Protein AF-A0AA41Y840-F1 (afdb_monomer)

Organism: NCBI:txid2986998

pLDDT: mean 76.78, std 20.35, range [25.02, 96.31]

Structure (mmCIF, N/CA/C/O backbone):
data_AF-A0AA41Y840-F1
#
_entry.id   AF-A0AA41Y840-F1
#
loop_
_atom_site.group_PDB
_atom_site.id
_atom_site.type_symbol
_atom_site.label_atom_id
_atom_site.label_alt_id
_atom_site.label_comp_id
_atom_site.label_asym_id
_atom_site.label_entity_id
_atom_site.label_seq_id
_atom_site.pdbx_PDB_ins_code
_atom_site.Cartn_x
_atom_site.Cartn_y
_atom_site.Cartn_z
_atom_site.occupancy
_atom_site.B_iso_or_equiv
_atom_site.auth_seq_id
_atom_site.auth_comp_id
_atom_site.auth_asym_id
_atom_site.auth_atom_id
_atom_site.pdbx_PDB_model_num
ATOM 1 N N . MET A 1 1 ? -31.966 10.474 21.844 1.00 49.69 1 MET A N 1
ATOM 2 C CA . MET A 1 1 ? -30.758 10.679 21.013 1.00 49.69 1 MET A CA 1
ATOM 3 C C . MET A 1 1 ? -30.908 9.813 19.760 1.00 49.69 1 MET A C 1
ATOM 5 O O . MET A 1 1 ? -30.969 8.598 19.905 1.00 49.69 1 MET A O 1
ATOM 9 N N . LYS A 1 2 ? -31.109 10.389 18.563 1.00 48.84 2 LYS A N 1
ATOM 10 C CA . LYS A 1 2 ? -31.245 9.595 17.323 1.00 48.84 2 LYS A CA 1
ATOM 11 C C . LYS A 1 2 ? -29.874 9.002 16.976 1.00 48.84 2 LYS A C 1
ATOM 13 O O . LYS A 1 2 ? -28.917 9.747 16.809 1.00 48.84 2 LYS A O 1
ATOM 18 N N . ARG A 1 3 ? -29.772 7.672 16.922 1.00 57.16 3 ARG A N 1
ATOM 19 C CA . ARG A 1 3 ? -28.564 6.966 16.475 1.00 57.16 3 ARG A CA 1
ATOM 20 C C . ARG A 1 3 ? -28.467 7.077 14.952 1.00 57.16 3 ARG A C 1
ATOM 22 O O . ARG A 1 3 ? -29.355 6.605 14.245 1.00 57.16 3 ARG A O 1
ATOM 29 N N . PHE A 1 4 ? -27.406 7.700 14.450 1.00 63.91 4 PHE A N 1
ATOM 30 C CA . PHE A 1 4 ? -27.113 7.744 13.021 1.00 63.91 4 PHE A CA 1
ATOM 31 C C . PHE A 1 4 ? -26.467 6.422 12.583 1.00 63.91 4 PHE A C 1
ATOM 33 O O . PHE A 1 4 ? -25.251 6.297 12.540 1.00 63.91 4 PHE A O 1
ATOM 40 N N . ASN A 1 5 ? -27.286 5.415 12.276 1.00 70.00 5 ASN A N 1
ATOM 41 C CA . ASN A 1 5 ? -26.805 4.064 11.943 1.00 70.00 5 ASN A CA 1
ATOM 42 C C . ASN A 1 5 ? -26.358 3.884 10.478 1.00 70.00 5 ASN A C 1
ATOM 44 O O . ASN A 1 5 ? -25.995 2.775 10.095 1.00 70.00 5 ASN A O 1
ATOM 48 N N . ASN A 1 6 ? -26.418 4.939 9.659 1.00 83.94 6 ASN A N 1
ATOM 49 C CA . ASN A 1 6 ? -26.066 4.920 8.231 1.00 83.94 6 ASN A CA 1
ATOM 50 C C . ASN A 1 6 ? -24.938 5.914 7.895 1.00 83.94 6 ASN A C 1
ATOM 52 O O . ASN A 1 6 ? -24.841 6.369 6.761 1.00 83.94 6 ASN A O 1
ATOM 56 N N . ILE A 1 7 ? -24.127 6.293 8.887 1.00 87.69 7 ILE A N 1
ATOM 57 C CA . ILE A 1 7 ? -22.986 7.195 8.707 1.00 87.69 7 ILE A CA 1
ATOM 58 C C . ILE A 1 7 ? -21.699 6.404 8.929 1.00 87.69 7 ILE A C 1
ATOM 60 O O . ILE A 1 7 ? -21.589 5.655 9.900 1.00 87.69 7 ILE A O 1
ATOM 64 N N . VAL A 1 8 ? -20.732 6.610 8.037 1.00 89.75 8 VAL A N 1
ATOM 65 C CA . VAL A 1 8 ? -19.355 6.132 8.169 1.00 89.75 8 VAL A CA 1
ATOM 66 C C . VAL A 1 8 ? -18.452 7.360 8.197 1.00 89.75 8 VAL A C 1
ATOM 68 O O . VAL A 1 8 ? -18.552 8.223 7.326 1.00 89.75 8 VAL A O 1
ATOM 71 N N . LEU A 1 9 ? -17.607 7.471 9.219 1.00 90.56 9 LEU A N 1
ATOM 72 C CA . LEU A 1 9 ? -16.633 8.550 9.328 1.00 90.56 9 LEU A CA 1
ATOM 73 C C . LEU A 1 9 ? -15.411 8.227 8.477 1.00 90.56 9 LEU A C 1
ATOM 75 O O . LEU A 1 9 ? -14.774 7.196 8.675 1.00 90.56 9 LEU A O 1
ATOM 79 N N . CYS A 1 10 ? -15.074 9.127 7.558 1.00 90.69 10 CYS A N 1
ATOM 80 C CA . CYS A 1 10 ? -13.840 9.042 6.795 1.00 90.69 10 CYS A CA 1
ATOM 81 C C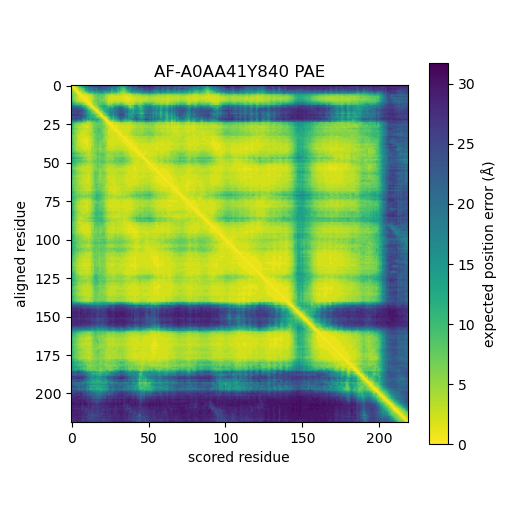 . CYS A 1 10 ? -12.677 9.571 7.634 1.00 90.69 10 CYS A C 1
ATOM 83 O O . CYS A 1 10 ? -12.640 10.757 7.966 1.00 90.69 10 CYS A O 1
ATOM 85 N N . ALA A 1 11 ? -11.747 8.697 8.001 1.00 87.50 11 ALA A N 1
ATOM 86 C CA . ALA A 1 11 ? -10.532 9.069 8.700 1.00 87.50 11 ALA A CA 1
ATOM 87 C C . ALA A 1 11 ? -9.394 9.123 7.686 1.00 87.50 11 ALA A C 1
ATOM 89 O O . ALA A 1 11 ? -8.833 8.093 7.301 1.00 87.50 11 ALA A O 1
ATOM 90 N N . SER A 1 12 ? -9.066 10.340 7.255 1.00 80.88 12 SER A N 1
ATOM 91 C CA . SER A 1 12 ? -7.979 10.525 6.307 1.00 80.88 12 SER A CA 1
ATOM 92 C C . SER A 1 12 ? -6.651 10.134 6.927 1.00 80.88 12 SER A C 1
ATOM 94 O O . SER A 1 12 ? -6.265 10.615 7.996 1.00 80.88 12 SER A O 1
ATOM 96 N N . MET A 1 13 ? -5.951 9.260 6.217 1.00 72.31 13 MET A N 1
ATOM 97 C CA . MET A 1 13 ? -4.559 8.961 6.469 1.00 72.31 13 MET A CA 1
ATOM 98 C C . MET A 1 13 ? -3.638 10.028 5.861 1.00 72.31 13 MET A C 1
ATOM 100 O O . MET A 1 13 ? -2.435 9.928 6.051 1.00 72.31 13 MET A O 1
ATOM 104 N N . LEU A 1 14 ? -4.160 11.079 5.198 1.00 58.81 14 LEU A N 1
ATOM 105 C CA . LEU A 1 14 ? -3.341 12.176 4.650 1.00 58.81 14 LEU A CA 1
ATOM 106 C C . LEU A 1 14 ? -2.542 12.940 5.712 1.00 58.81 14 LEU A C 1
ATOM 108 O O . LEU A 1 14 ? -1.463 13.438 5.410 1.00 58.81 14 LEU A O 1
ATOM 112 N N . PHE A 1 15 ? -3.053 13.062 6.946 1.00 49.66 15 PHE A N 1
ATOM 113 C CA . PHE A 1 15 ? -2.294 13.712 8.026 1.00 49.66 15 PHE A CA 1
ATOM 114 C C . PHE A 1 15 ? -1.066 12.896 8.452 1.00 49.66 15 PHE A C 1
ATOM 116 O O . PHE A 1 15 ? -0.171 13.429 9.108 1.00 49.66 15 PHE A O 1
ATOM 123 N N . MET A 1 16 ? -0.976 11.639 8.008 1.00 50.09 16 MET A N 1
ATOM 124 C CA . MET A 1 16 ? 0.284 10.918 7.903 1.00 50.09 16 MET A CA 1
ATOM 125 C C . MET A 1 16 ? 0.943 11.349 6.599 1.00 50.09 16 MET A C 1
ATOM 127 O O . MET A 1 16 ? 0.872 10.665 5.579 1.00 50.09 16 MET A O 1
ATOM 131 N N . LEU A 1 17 ? 1.572 12.527 6.639 1.00 51.91 17 LEU A N 1
ATOM 132 C CA . LEU A 1 17 ? 2.509 12.944 5.603 1.00 51.91 17 LEU A CA 1
ATOM 133 C C . LEU A 1 17 ? 3.403 11.750 5.299 1.00 51.91 17 LEU A C 1
ATOM 135 O O . LEU A 1 17 ? 3.896 11.096 6.219 1.00 51.91 17 LEU A O 1
ATOM 139 N N . ALA A 1 18 ? 3.526 11.452 4.013 1.00 50.12 18 ALA A N 1
ATOM 140 C CA . ALA A 1 18 ? 3.892 10.168 3.429 1.00 50.12 18 ALA A CA 1
ATOM 141 C C . ALA A 1 18 ? 5.319 9.648 3.743 1.00 50.12 18 ALA A C 1
ATOM 143 O O . ALA A 1 18 ? 5.886 8.835 3.014 1.00 50.12 18 ALA A O 1
ATOM 144 N N . HIS A 1 19 ? 5.920 10.135 4.823 1.00 51.88 19 HIS A N 1
ATOM 145 C CA . HIS A 1 19 ? 7.334 10.091 5.144 1.00 51.88 19 HIS A CA 1
ATOM 146 C C . HIS A 1 19 ? 7.636 9.488 6.522 1.00 51.88 19 HIS A C 1
ATOM 148 O O . HIS A 1 19 ? 8.805 9.365 6.862 1.00 51.88 19 HIS A O 1
ATOM 154 N N . ILE A 1 20 ? 6.633 9.092 7.318 1.00 49.03 20 ILE A N 1
ATOM 155 C CA . ILE A 1 20 ? 6.864 8.585 8.683 1.00 49.03 20 ILE A CA 1
ATOM 156 C C . ILE A 1 20 ? 6.467 7.101 8.796 1.00 49.03 20 ILE A C 1
ATOM 158 O O . ILE A 1 20 ? 5.359 6.740 8.397 1.00 49.03 20 ILE A O 1
ATOM 162 N N . PRO A 1 21 ? 7.325 6.237 9.370 1.00 47.09 21 PRO A N 1
ATOM 163 C CA . PRO A 1 21 ? 7.040 4.816 9.595 1.00 47.09 21 PRO A CA 1
ATOM 164 C C . PRO A 1 21 ? 6.208 4.518 10.855 1.00 47.09 21 PRO A C 1
ATOM 166 O O . PRO A 1 21 ? 6.246 3.409 11.369 1.00 47.09 21 PRO A O 1
ATOM 169 N N . LEU A 1 22 ? 5.488 5.483 11.436 1.00 50.62 22 LEU A N 1
ATOM 170 C CA . LEU A 1 22 ? 4.892 5.232 12.749 1.00 50.62 22 LEU A CA 1
ATOM 171 C C . LEU A 1 22 ? 3.714 6.130 13.097 1.00 50.62 22 LEU A C 1
ATOM 173 O O . LEU A 1 22 ? 3.856 6.948 13.992 1.00 50.62 22 LEU A O 1
ATOM 177 N N . HIS A 1 23 ? 2.543 5.970 12.476 1.00 59.28 23 HIS A N 1
ATOM 178 C CA . HIS A 1 23 ? 1.340 6.589 13.042 1.00 59.28 23 HIS A CA 1
ATOM 179 C C . HIS A 1 23 ? 0.112 5.679 12.989 1.00 59.28 23 HIS A C 1
ATOM 181 O O . HIS A 1 23 ? -0.398 5.317 11.936 1.00 59.28 23 HIS A O 1
ATOM 187 N N . LEU A 1 24 ? -0.356 5.361 14.193 1.00 62.66 24 LEU A N 1
ATOM 188 C CA . LEU A 1 24 ? -1.709 4.924 14.491 1.00 62.66 24 LEU A CA 1
ATOM 189 C C . LEU A 1 24 ? -2.635 6.122 14.303 1.00 62.66 24 LEU A C 1
ATOM 191 O O . LEU A 1 24 ? -2.350 7.205 14.820 1.00 62.66 24 LEU A O 1
ATOM 195 N N . GLN A 1 25 ? -3.757 5.936 13.619 1.00 76.62 25 GLN A N 1
ATOM 196 C CA . GLN A 1 25 ? -4.818 6.935 13.613 1.00 76.62 25 GLN A CA 1
ATOM 197 C C . GLN A 1 25 ? -5.607 6.783 14.925 1.00 76.62 25 GLN A C 1
ATOM 199 O O . GLN A 1 25 ? -6.331 5.800 15.064 1.00 76.62 25 GLN A O 1
ATOM 204 N N . PRO A 1 26 ? -5.549 7.729 15.888 1.00 82.81 26 PRO A N 1
ATOM 205 C CA . PRO A 1 26 ? -6.126 7.524 17.225 1.00 82.81 26 PRO A CA 1
ATOM 206 C C . PRO A 1 26 ? -7.642 7.311 17.221 1.00 82.81 26 PRO A C 1
ATOM 208 O O . PRO A 1 26 ? -8.217 6.841 18.198 1.00 82.81 26 PRO A O 1
ATOM 211 N N . LEU A 1 27 ? -8.306 7.690 16.125 1.00 86.31 27 LEU A N 1
ATOM 212 C CA . LEU A 1 27 ? -9.729 7.452 15.932 1.00 86.31 27 LEU A CA 1
ATOM 213 C C . LEU A 1 27 ? -10.048 5.955 15.773 1.00 86.31 27 LEU A C 1
ATOM 215 O O . LEU A 1 27 ? -11.124 5.514 16.189 1.00 86.31 27 LEU A O 1
ATOM 219 N N . PHE A 1 28 ? -9.123 5.182 15.199 1.00 87.56 28 PHE A N 1
ATOM 220 C CA . PHE A 1 28 ? -9.220 3.731 15.115 1.00 87.56 28 PHE A CA 1
ATOM 221 C C . PHE A 1 28 ? -9.062 3.135 16.512 1.00 87.56 28 PHE A C 1
ATOM 223 O O . PHE A 1 28 ? -8.173 3.491 17.280 1.00 87.56 28 PHE A O 1
ATOM 230 N N . GLY A 1 29 ? -10.014 2.290 16.900 1.00 85.38 29 GLY A N 1
ATOM 231 C CA . GLY A 1 29 ? -10.078 1.744 18.255 1.00 85.38 29 GLY A CA 1
ATOM 232 C C . GLY A 1 29 ? -10.756 2.648 19.298 1.00 85.38 29 GLY A C 1
ATOM 233 O O . GLY A 1 29 ? -11.497 2.138 20.138 1.00 85.38 29 GLY A O 1
ATOM 234 N N . ALA A 1 30 ? -10.614 3.978 19.218 1.00 88.88 30 ALA A N 1
ATOM 235 C CA . ALA A 1 30 ? -11.315 4.892 20.131 1.00 88.88 30 ALA A CA 1
ATOM 236 C C . ALA A 1 30 ? -12.825 4.988 19.833 1.00 88.88 30 ALA A C 1
ATOM 238 O O . ALA A 1 30 ? -13.659 5.057 20.742 1.00 88.88 30 ALA A O 1
ATOM 239 N N . MET A 1 31 ? -13.208 4.963 18.552 1.00 88.38 31 MET A N 1
ATOM 240 C CA . MET A 1 31 ? -14.603 5.087 18.116 1.00 88.38 31 MET A CA 1
ATOM 241 C C . MET A 1 31 ? -15.325 3.735 18.068 1.00 88.38 31 MET A C 1
ATOM 243 O O . MET A 1 31 ? -15.643 3.209 17.009 1.00 88.38 31 MET A O 1
ATOM 247 N N . LYS A 1 32 ? -15.670 3.188 19.237 1.00 87.75 32 LYS A N 1
ATOM 248 C CA . LYS A 1 32 ? -16.276 1.841 19.360 1.00 87.75 32 LYS A CA 1
ATOM 249 C C . LYS A 1 32 ? -17.733 1.732 18.886 1.00 87.75 32 LYS A C 1
ATOM 251 O O . LYS A 1 32 ? -18.259 0.639 18.723 1.00 87.75 32 LYS A O 1
ATOM 256 N N . LYS A 1 33 ? -18.432 2.864 18.736 1.00 87.94 33 LYS A N 1
ATOM 257 C CA . LYS A 1 33 ? -19.880 2.926 18.427 1.00 87.94 33 LYS A CA 1
ATOM 258 C C . LYS A 1 33 ? -20.196 3.583 17.082 1.00 87.94 33 LYS A C 1
ATOM 260 O O . LYS A 1 33 ? -21.370 3.796 16.783 1.00 87.94 33 LYS A O 1
ATOM 265 N N . THR A 1 34 ? -19.173 3.923 16.305 1.00 88.38 34 THR A N 1
ATOM 266 C CA . THR A 1 34 ? -19.311 4.638 15.035 1.00 88.38 34 THR A CA 1
ATOM 267 C C . THR A 1 34 ? -18.472 3.924 13.995 1.00 88.38 34 THR A C 1
ATOM 269 O O . THR A 1 34 ? -17.319 3.616 14.276 1.00 88.38 34 THR A O 1
ATOM 272 N N . SER A 1 35 ? -19.029 3.674 12.809 1.00 89.62 35 SER A N 1
ATOM 273 C CA . SER A 1 35 ? -18.239 3.119 11.711 1.00 89.62 35 SER A CA 1
ATOM 274 C C . SER A 1 35 ? -17.187 4.126 11.262 1.00 89.62 35 SER A C 1
ATOM 276 O O . SER A 1 35 ? -17.525 5.285 11.014 1.00 89.62 35 SER A O 1
ATOM 278 N N . VAL A 1 36 ? -15.933 3.694 11.152 1.00 90.69 36 VAL A N 1
ATOM 279 C CA . VAL A 1 36 ? -14.819 4.532 10.690 1.00 90.69 36 VAL A CA 1
ATOM 280 C C . VAL A 1 36 ? -14.117 3.816 9.546 1.00 90.69 36 VAL A C 1
ATOM 282 O O . VAL A 1 36 ? -13.802 2.636 9.665 1.00 90.69 36 VAL A O 1
ATOM 285 N N . MET A 1 37 ? -13.873 4.531 8.450 1.00 91.75 37 MET A N 1
ATOM 286 C CA . MET A 1 37 ? -13.153 4.023 7.288 1.00 91.75 37 MET A CA 1
ATOM 287 C C . MET A 1 37 ? -11.806 4.728 7.107 1.00 91.75 37 MET A C 1
ATOM 289 O O . MET A 1 37 ? -11.743 5.950 7.273 1.00 91.75 37 MET A O 1
ATOM 293 N N . PRO A 1 38 ? -10.743 3.997 6.741 1.00 91.25 38 PRO A N 1
ATOM 294 C CA . PRO A 1 38 ? -9.487 4.589 6.313 1.00 91.25 38 PRO A CA 1
ATOM 295 C C . PRO A 1 38 ? -9.612 5.217 4.919 1.00 91.25 38 PRO A C 1
ATOM 297 O O . PRO A 1 38 ? -10.171 4.616 4.000 1.00 91.25 38 PRO A O 1
ATOM 300 N N . GLU A 1 39 ? -9.044 6.408 4.748 1.00 91.50 39 GLU A N 1
ATOM 301 C CA . GLU A 1 39 ? -8.841 7.035 3.438 1.00 91.50 39 GLU A CA 1
ATOM 302 C C . GLU A 1 39 ? -7.349 7.138 3.136 1.00 91.50 39 GLU A C 1
ATOM 304 O O . GLU A 1 39 ? -6.609 7.819 3.841 1.00 91.50 39 GLU A O 1
ATOM 309 N N . LEU A 1 40 ? -6.921 6.440 2.087 1.00 89.94 40 LEU A N 1
ATOM 310 C CA . LEU A 1 40 ? -5.541 6.342 1.631 1.00 89.94 40 LEU A CA 1
ATOM 311 C C . LEU A 1 40 ? -5.279 7.301 0.474 1.00 89.94 40 LEU A C 1
ATOM 313 O O . LEU A 1 40 ? -6.110 7.461 -0.416 1.00 89.94 40 LEU A O 1
ATOM 317 N N . GLN A 1 41 ? -4.080 7.872 0.422 1.00 89.94 41 GLN A N 1
ATOM 318 C CA . GLN A 1 41 ? -3.646 8.657 -0.728 1.00 89.94 41 GLN A CA 1
ATOM 319 C C . GLN A 1 41 ? -2.911 7.761 -1.732 1.00 89.94 41 GLN A C 1
ATOM 321 O O . GLN A 1 41 ? -1.840 7.252 -1.414 1.00 89.94 41 GLN A O 1
ATOM 326 N N . ILE A 1 42 ? -3.480 7.544 -2.926 1.00 92.06 42 ILE A N 1
ATOM 327 C CA . ILE A 1 42 ? -2.818 6.810 -4.027 1.00 92.06 42 ILE A CA 1
ATOM 328 C C . ILE A 1 42 ? -1.971 7.783 -4.857 1.00 92.06 42 ILE A C 1
ATOM 330 O O . ILE A 1 42 ? -0.893 7.431 -5.339 1.00 92.06 42 ILE A O 1
ATOM 334 N N . THR A 1 43 ? -2.460 9.016 -5.025 1.00 90.00 43 THR A N 1
ATOM 335 C CA . THR A 1 43 ? -1.704 10.103 -5.656 1.00 90.00 43 THR A CA 1
ATOM 336 C C . THR A 1 43 ? -0.512 10.527 -4.806 1.00 90.00 43 THR A C 1
ATOM 338 O O . THR A 1 43 ? -0.587 10.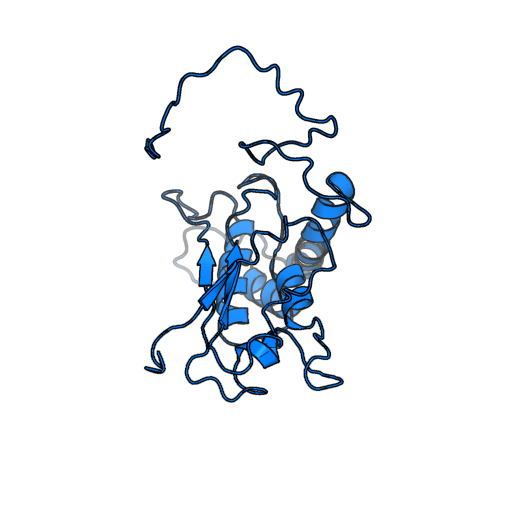616 -3.585 1.00 90.00 43 THR A O 1
ATOM 341 N N . GLN A 1 44 ? 0.619 10.780 -5.452 1.00 86.94 44 GLN A N 1
ATOM 342 C CA . GLN A 1 44 ? 1.892 11.039 -4.782 1.00 86.94 44 GLN A CA 1
ATOM 343 C C . GLN A 1 44 ? 2.113 12.538 -4.541 1.00 86.94 44 GLN A C 1
ATOM 345 O O . GLN A 1 44 ? 3.170 13.063 -4.877 1.00 86.94 44 GLN A O 1
ATOM 350 N N . GLU A 1 45 ? 1.137 13.235 -3.956 1.00 82.69 45 GLU A N 1
ATOM 351 C CA . GLU A 1 45 ? 1.226 14.683 -3.693 1.00 82.69 45 GLU A CA 1
ATOM 352 C C . GLU A 1 45 ? 2.505 15.048 -2.925 1.00 82.69 45 GLU A C 1
ATOM 354 O O . GLU A 1 45 ? 3.234 15.943 -3.327 1.00 82.69 45 GLU A O 1
ATOM 359 N N . TYR A 1 46 ? 2.826 14.303 -1.866 1.00 77.75 46 TYR A N 1
ATOM 360 C CA . TYR A 1 46 ? 4.016 14.546 -1.041 1.00 77.75 46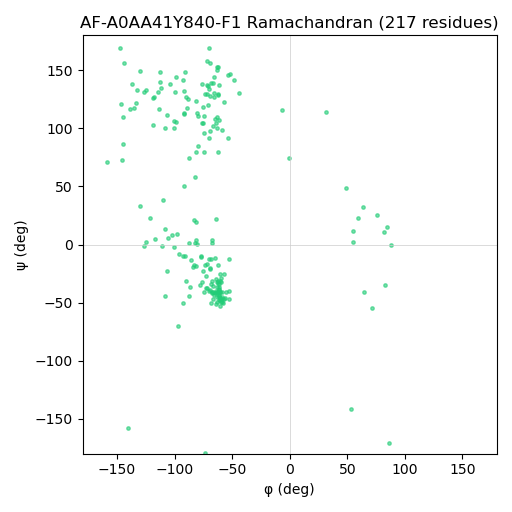 TYR A CA 1
ATOM 361 C C . TYR A 1 46 ? 5.219 13.681 -1.442 1.00 77.75 46 TYR A C 1
ATOM 363 O O . TYR A 1 46 ? 6.326 13.881 -0.959 1.00 77.75 46 TYR A O 1
ATOM 371 N N . LEU A 1 47 ? 5.028 12.711 -2.341 1.00 82.31 47 LEU A N 1
ATOM 372 C CA . LEU A 1 47 ? 6.023 11.692 -2.705 1.00 82.31 47 LEU A CA 1
ATOM 373 C C . LEU A 1 47 ? 6.578 11.881 -4.118 1.00 82.31 47 LEU A C 1
ATOM 375 O O . LEU A 1 47 ? 6.786 10.907 -4.842 1.00 82.31 47 LEU A O 1
ATOM 379 N N . GLY A 1 48 ? 6.789 13.139 -4.512 1.00 78.75 48 GLY A N 1
ATOM 380 C CA . GLY A 1 48 ? 7.425 13.482 -5.784 1.00 78.75 48 GLY A CA 1
ATOM 381 C C . GLY A 1 48 ? 6.536 13.322 -7.014 1.00 78.75 48 GLY A C 1
ATOM 382 O O . GLY A 1 48 ? 7.055 13.143 -8.119 1.00 78.75 48 GLY A O 1
ATOM 383 N N . HIS A 1 49 ? 5.215 13.405 -6.833 1.00 85.62 49 HIS A N 1
ATOM 384 C CA . HIS A 1 49 ? 4.207 13.429 -7.894 1.00 85.62 49 HIS A CA 1
ATOM 385 C C . HIS A 1 49 ? 4.377 12.233 -8.857 1.00 85.62 49 HIS A C 1
ATOM 387 O O . HIS A 1 49 ? 4.708 11.129 -8.432 1.00 85.62 49 HIS A O 1
ATOM 393 N N . SER A 1 50 ? 4.175 12.429 -10.160 1.00 85.44 50 SER A N 1
ATOM 394 C CA . SER A 1 50 ? 4.381 11.423 -11.209 1.00 85.44 50 SER A CA 1
ATOM 395 C C . SER A 1 50 ? 5.845 11.311 -11.678 1.00 85.44 50 SER A C 1
ATOM 397 O O . SER A 1 50 ? 6.107 10.820 -12.774 1.00 85.44 50 SER A O 1
ATOM 399 N N . VAL A 1 51 ? 6.817 11.759 -10.871 1.00 87.38 51 VAL A N 1
ATOM 400 C CA . VAL A 1 51 ? 8.250 11.749 -11.228 1.00 87.38 51 VAL A CA 1
ATOM 401 C C . VAL A 1 51 ? 9.020 10.702 -10.428 1.00 87.38 51 VAL A C 1
ATOM 403 O O . VAL A 1 51 ? 9.842 9.972 -10.984 1.00 87.38 51 VAL A O 1
ATOM 406 N N . GLN A 1 52 ? 8.769 10.613 -9.121 1.00 89.56 52 GLN A N 1
ATOM 407 C CA . GLN A 1 52 ? 9.494 9.705 -8.234 1.00 89.56 52 GLN A CA 1
ATOM 408 C C . GLN A 1 52 ? 8.780 8.358 -8.117 1.00 89.56 52 GLN A C 1
ATOM 410 O O . GLN A 1 52 ? 7.577 8.277 -7.870 1.00 89.56 52 GLN A O 1
ATOM 415 N N . LEU A 1 53 ? 9.540 7.273 -8.258 1.00 93.00 53 LEU A N 1
ATOM 416 C CA . LEU A 1 53 ? 9.026 5.932 -8.011 1.00 93.00 53 LEU A CA 1
ATOM 417 C C . LEU A 1 53 ? 8.893 5.731 -6.505 1.00 93.00 53 LEU A C 1
ATOM 419 O O . LEU A 1 53 ? 9.902 5.612 -5.816 1.00 93.00 53 LEU A O 1
AT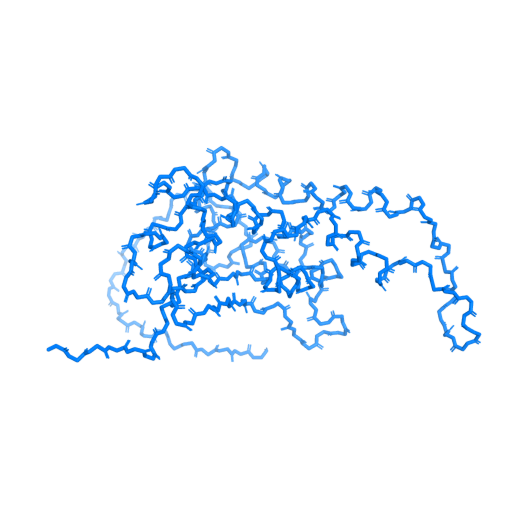OM 423 N N . VAL A 1 54 ? 7.653 5.651 -6.017 1.00 92.94 54 VAL A N 1
ATOM 424 C CA . VAL A 1 54 ? 7.352 5.274 -4.634 1.00 92.94 54 VAL A CA 1
ATOM 425 C C . VAL A 1 54 ? 6.211 4.265 -4.603 1.00 92.94 54 VAL A C 1
ATOM 427 O O . VAL A 1 54 ? 5.091 4.554 -5.017 1.00 92.94 54 VAL A O 1
ATOM 430 N N . TYR A 1 55 ? 6.499 3.068 -4.099 1.00 94.31 55 TYR A N 1
ATOM 431 C CA . TYR A 1 55 ? 5.529 1.990 -3.949 1.00 94.31 55 TYR A CA 1
ATOM 432 C C . TYR A 1 55 ? 4.863 2.029 -2.567 1.00 94.31 55 TYR A C 1
ATOM 434 O O . TYR A 1 55 ? 5.497 1.769 -1.542 1.00 94.31 55 TYR A O 1
ATOM 442 N N . LEU A 1 56 ? 3.566 2.332 -2.541 1.00 92.25 56 LEU A N 1
ATOM 443 C CA . LEU A 1 56 ? 2.814 2.666 -1.325 1.00 92.25 56 LEU A CA 1
ATOM 444 C C . LEU A 1 56 ? 2.303 1.448 -0.550 1.00 92.25 56 LEU A C 1
ATOM 446 O O . LEU A 1 56 ? 2.037 1.548 0.646 1.00 92.25 56 LEU A O 1
ATOM 450 N N . ALA A 1 57 ? 2.209 0.277 -1.186 1.00 92.69 57 ALA A N 1
ATOM 451 C CA . ALA A 1 57 ? 1.613 -0.906 -0.559 1.00 92.69 57 ALA A CA 1
ATOM 452 C C . ALA A 1 57 ? 2.337 -1.343 0.723 1.00 92.69 57 ALA A C 1
ATOM 454 O O . ALA A 1 57 ? 1.714 -1.891 1.632 1.00 92.69 57 ALA A O 1
ATOM 455 N N . ALA A 1 58 ? 3.657 -1.131 0.788 1.00 89.12 58 ALA A N 1
ATOM 456 C CA . ALA A 1 58 ? 4.451 -1.431 1.976 1.00 89.12 58 ALA A CA 1
ATOM 457 C C . ALA A 1 58 ? 4.049 -0.542 3.164 1.00 89.12 58 ALA A C 1
ATOM 459 O O . ALA A 1 58 ? 3.878 -1.053 4.267 1.00 89.12 58 ALA A O 1
ATOM 460 N N . MET A 1 59 ? 3.818 0.748 2.911 1.00 88.31 59 MET A N 1
ATOM 461 C CA . MET A 1 59 ? 3.368 1.712 3.915 1.00 88.31 59 MET A CA 1
ATOM 462 C C . MET A 1 59 ? 1.949 1.397 4.392 1.00 88.31 59 MET A C 1
ATOM 464 O O . MET A 1 59 ? 1.699 1.324 5.587 1.00 88.31 59 MET A O 1
ATOM 468 N N . TRP A 1 60 ? 1.013 1.139 3.479 1.00 90.06 60 TRP A N 1
ATOM 469 C CA . TRP A 1 60 ? -0.357 0.791 3.869 1.00 90.06 60 TRP A CA 1
ATOM 470 C C . TRP A 1 60 ? -0.420 -0.514 4.670 1.00 90.06 60 TRP A C 1
ATOM 472 O O . TRP A 1 60 ? -1.166 -0.609 5.639 1.00 90.06 60 TRP A O 1
ATOM 482 N N . LYS A 1 61 ? 0.419 -1.501 4.330 1.00 89.75 61 LYS A N 1
ATOM 483 C CA . LYS A 1 61 ? 0.561 -2.741 5.108 1.00 89.75 61 LYS A CA 1
ATOM 484 C C . LYS A 1 61 ? 1.069 -2.474 6.527 1.00 89.75 61 LYS A C 1
ATOM 486 O O . LYS A 1 61 ? 0.602 -3.126 7.454 1.00 89.75 61 LYS A O 1
ATOM 491 N N . GLU A 1 62 ? 2.031 -1.568 6.691 1.00 87.81 62 GLU A N 1
ATOM 492 C CA . GLU A 1 62 ? 2.528 -1.136 8.003 1.00 87.81 62 GLU A CA 1
ATOM 493 C C . GLU A 1 62 ? 1.400 -0.509 8.831 1.00 87.81 62 GLU A C 1
ATOM 495 O O . GLU A 1 62 ? 1.159 -0.939 9.959 1.00 87.81 62 GLU A O 1
ATOM 500 N N . VAL A 1 63 ? 0.623 0.398 8.233 1.00 87.12 63 VAL A N 1
ATOM 501 C CA . VAL A 1 63 ? -0.530 1.011 8.902 1.00 87.12 63 VAL A CA 1
ATOM 502 C C . VAL A 1 63 ? -1.562 -0.043 9.309 1.00 87.12 63 VAL A C 1
ATOM 504 O O . VAL A 1 63 ? -1.874 -0.175 10.483 1.00 87.12 63 VAL A O 1
ATOM 507 N N . PHE A 1 64 ? -2.019 -0.889 8.385 1.00 88.44 64 PHE A N 1
ATOM 508 C CA . PHE A 1 64 ? -3.030 -1.912 8.681 1.00 88.44 64 PHE A CA 1
ATOM 509 C C . PHE A 1 64 ? -2.616 -2.936 9.744 1.00 88.44 64 PHE A C 1
ATOM 511 O O . PHE A 1 64 ? -3.481 -3.525 10.399 1.00 88.44 64 PHE A O 1
ATOM 518 N N . LYS A 1 65 ? -1.309 -3.158 9.915 1.00 89.88 65 LYS A N 1
ATOM 519 C CA . LYS A 1 65 ? -0.750 -4.054 10.934 1.00 89.88 65 LYS A CA 1
ATOM 520 C C . LYS A 1 65 ? -0.435 -3.366 12.257 1.00 89.88 65 LYS A C 1
ATOM 522 O O . LYS A 1 65 ? -0.134 -4.073 13.214 1.00 89.88 65 LYS A O 1
ATOM 527 N N . SER A 1 66 ? -0.489 -2.039 12.312 1.00 88.44 66 SER A N 1
ATOM 528 C CA . SER A 1 66 ? -0.233 -1.286 13.536 1.00 88.44 66 SER A CA 1
ATOM 529 C C . SER A 1 66 ? -1.275 -1.648 14.588 1.00 88.44 66 SER A C 1
ATOM 531 O O . SER A 1 66 ? -2.471 -1.661 14.296 1.00 88.44 66 SER A O 1
ATOM 533 N N . ASP A 1 67 ? -0.816 -1.993 15.790 1.00 90.44 67 ASP A N 1
ATOM 534 C CA . ASP A 1 67 ? -1.686 -2.377 16.899 1.00 90.44 67 ASP A CA 1
ATOM 535 C C . ASP A 1 67 ? -2.107 -1.151 17.713 1.00 90.44 67 ASP A C 1
ATOM 537 O O . ASP A 1 67 ? -1.267 -0.389 18.196 1.00 90.44 67 ASP A O 1
ATOM 541 N N . THR A 1 68 ? -3.417 -0.965 17.869 1.00 87.88 68 THR A N 1
ATOM 542 C CA . THR A 1 68 ? -3.987 0.135 18.655 1.00 87.88 68 THR A CA 1
ATOM 543 C C . THR A 1 68 ? -4.009 -0.156 20.154 1.00 87.88 68 THR A C 1
ATOM 545 O O . THR A 1 68 ? -4.181 0.772 20.945 1.00 87.88 68 THR A O 1
ATOM 548 N N . TYR A 1 69 ? -3.901 -1.430 20.556 1.00 89.62 69 TYR A N 1
ATOM 549 C CA . TYR A 1 69 ? -4.075 -1.917 21.931 1.00 89.62 69 TYR A CA 1
ATOM 550 C C . TYR A 1 69 ? -5.415 -1.550 22.605 1.00 89.62 69 TYR A C 1
ATOM 552 O O . TYR A 1 69 ? -5.582 -1.752 23.809 1.00 89.62 69 TYR A O 1
ATOM 560 N N . GLN A 1 70 ? -6.404 -1.035 21.863 1.00 86.81 70 GLN A N 1
ATOM 561 C CA . GLN A 1 70 ? -7.661 -0.516 22.430 1.00 86.81 70 GLN A CA 1
ATOM 562 C C . GLN A 1 70 ? -8.579 -1.599 23.020 1.00 86.81 70 GLN A C 1
ATOM 564 O O . GLN A 1 70 ? -9.427 -1.286 23.861 1.00 86.81 70 GLN A O 1
ATOM 569 N N . GLU A 1 71 ? -8.404 -2.853 22.598 1.00 88.50 71 GLU A N 1
ATOM 570 C CA . GLU A 1 71 ? -9.062 -4.052 23.138 1.00 88.50 71 GLU A CA 1
ATOM 571 C C . GLU A 1 71 ? -8.024 -5.151 23.457 1.00 88.50 71 GLU A C 1
ATOM 573 O O . GLU A 1 71 ? -8.288 -6.344 23.321 1.00 88.50 71 GLU A O 1
ATOM 578 N N . GLY A 1 72 ? -6.818 -4.747 23.876 1.00 89.12 72 GLY A N 1
ATOM 579 C CA . GLY A 1 72 ? -5.697 -5.655 24.139 1.00 89.12 72 GLY A CA 1
ATOM 580 C C . GLY A 1 72 ? -4.867 -5.983 22.895 1.00 89.12 72 GLY A C 1
ATOM 581 O O . GLY A 1 72 ? -5.027 -5.359 21.846 1.00 89.12 72 GLY A O 1
ATOM 582 N N . ASP A 1 73 ? -3.955 -6.943 23.043 1.00 91.00 73 ASP A N 1
ATOM 583 C CA . ASP A 1 73 ? -3.013 -7.353 21.994 1.00 91.00 73 ASP A CA 1
ATOM 584 C C . ASP A 1 73 ? -3.734 -7.904 20.750 1.00 91.00 73 ASP A C 1
ATOM 586 O O . ASP A 1 73 ? -4.709 -8.657 20.843 1.00 91.00 73 ASP A O 1
ATOM 590 N N . GLY A 1 74 ? -3.257 -7.513 19.571 1.00 88.06 74 GLY A N 1
ATOM 591 C CA . GLY A 1 74 ? -3.837 -7.859 18.279 1.00 88.06 74 GLY A CA 1
ATOM 592 C C . GLY A 1 74 ? -4.981 -6.946 17.826 1.00 88.06 74 GLY A C 1
ATOM 593 O O . GLY A 1 74 ? -5.701 -7.316 16.891 1.00 88.06 74 GLY A O 1
ATOM 594 N N . SER A 1 75 ? -5.163 -5.771 18.436 1.00 90.25 75 SER A N 1
ATOM 595 C CA . SER A 1 75 ? -6.191 -4.782 18.075 1.00 90.25 75 SER A CA 1
ATOM 596 C C . SER A 1 75 ? -5.750 -3.898 16.903 1.00 90.25 75 SER A C 1
ATOM 598 O O . SER A 1 75 ? -5.678 -2.673 17.025 1.00 90.25 75 SER A O 1
ATOM 600 N N . THR A 1 76 ? -5.429 -4.501 15.757 1.00 91.12 76 THR A N 1
ATOM 601 C CA . THR A 1 76 ? -4.828 -3.762 14.636 1.00 91.12 76 THR A CA 1
ATOM 602 C C . THR A 1 76 ? -5.779 -2.773 13.957 1.00 91.12 76 THR A C 1
ATOM 604 O O . THR A 1 76 ? -6.998 -2.964 13.958 1.00 91.12 76 THR A O 1
ATOM 607 N N . ASP A 1 77 ? -5.236 -1.744 13.303 1.00 89.31 77 ASP A N 1
ATOM 608 C CA . ASP A 1 77 ? -6.011 -0.755 12.533 1.00 89.31 77 ASP A CA 1
ATOM 609 C C . ASP A 1 77 ? -6.948 -1.412 11.505 1.00 89.31 77 ASP A C 1
ATOM 611 O O . ASP A 1 77 ? -8.114 -1.032 11.371 1.00 89.31 77 ASP A O 1
ATOM 615 N N . ALA A 1 78 ? -6.490 -2.468 10.828 1.00 89.88 78 ALA A N 1
ATOM 616 C CA . ALA A 1 78 ? -7.346 -3.251 9.940 1.00 89.88 78 ALA A CA 1
ATOM 617 C C . ALA A 1 78 ? -8.527 -3.897 10.680 1.00 89.88 78 ALA A C 1
ATOM 619 O O . ALA A 1 78 ? -9.662 -3.803 10.224 1.00 89.88 78 ALA A O 1
ATOM 620 N N . ARG A 1 79 ? -8.287 -4.500 11.848 1.00 90.88 79 ARG A N 1
ATOM 621 C CA . ARG A 1 79 ? -9.321 -5.199 12.627 1.00 90.88 79 ARG A CA 1
ATOM 622 C C . ARG A 1 79 ? -10.322 -4.257 13.300 1.00 90.88 79 ARG A C 1
ATOM 624 O O . ARG A 1 79 ? -11.474 -4.611 13.559 1.00 90.88 79 ARG A O 1
ATOM 631 N N . THR A 1 80 ? -9.894 -3.034 13.602 1.00 89.12 80 THR A N 1
ATOM 632 C CA . THR A 1 80 ? -10.785 -2.001 14.145 1.00 89.12 80 THR A CA 1
ATOM 633 C C . THR A 1 80 ? -11.713 -1.404 13.078 1.00 89.12 80 THR A C 1
ATOM 635 O O . THR A 1 80 ? -12.785 -0.911 13.432 1.00 89.12 80 THR A O 1
ATOM 638 N N . THR A 1 81 ? -11.345 -1.487 11.792 1.00 88.31 81 THR A N 1
ATOM 639 C CA . THR A 1 81 ? -12.084 -0.910 10.648 1.00 88.31 81 THR A CA 1
ATOM 640 C C . THR A 1 81 ? -12.813 -1.954 9.786 1.00 88.31 81 THR A C 1
ATOM 642 O O . THR A 1 81 ? -13.810 -1.634 9.136 1.00 88.31 81 THR A O 1
ATOM 645 N N . ASP A 1 82 ? -12.389 -3.222 9.809 1.00 89.06 82 ASP A N 1
ATOM 646 C CA . ASP A 1 82 ? -13.073 -4.341 9.136 1.00 89.06 82 ASP A CA 1
ATOM 647 C C . ASP A 1 82 ? -14.320 -4.845 9.885 1.00 89.06 82 ASP A C 1
ATOM 649 O O . ASP A 1 82 ? -15.126 -5.600 9.344 1.00 89.06 82 ASP A O 1
ATOM 653 N N . GLY A 1 83 ? -14.510 -4.379 11.122 1.00 86.81 83 GLY A N 1
ATOM 654 C CA . GLY A 1 83 ? -15.642 -4.729 11.972 1.00 86.81 83 GLY A CA 1
ATOM 655 C C . GLY A 1 83 ? -15.436 -5.986 12.818 1.00 86.81 83 GLY A C 1
ATOM 656 O O . GLY A 1 83 ? -16.319 -6.301 13.613 1.00 86.81 83 GLY A O 1
ATOM 657 N N . SER A 1 84 ? -14.286 -6.661 12.733 1.00 89.88 84 SER A N 1
ATOM 658 C CA . SER A 1 84 ? -13.993 -7.869 13.517 1.00 89.88 84 SER A CA 1
ATOM 659 C C . SER A 1 84 ? -13.936 -7.622 15.029 1.00 89.88 84 SER A C 1
ATOM 661 O O . SER A 1 84 ? -14.275 -8.520 15.797 1.00 89.88 84 SER A O 1
ATOM 663 N N . ILE A 1 85 ? -13.550 -6.416 15.467 1.00 89.88 85 ILE A N 1
ATOM 664 C CA . ILE A 1 85 ? -13.488 -6.050 16.895 1.00 89.88 85 ILE A CA 1
ATOM 665 C C . ILE A 1 85 ? -14.794 -5.400 17.379 1.00 89.88 85 ILE A C 1
ATOM 667 O O . ILE A 1 85 ? -15.358 -5.813 18.388 1.00 89.88 85 ILE A O 1
ATOM 671 N N . PHE A 1 86 ? -15.298 -4.383 16.670 1.00 87.81 86 PHE A N 1
ATOM 672 C CA . PHE A 1 86 ? -16.425 -3.559 17.145 1.00 87.81 86 PHE A CA 1
ATOM 673 C C . PHE A 1 86 ? -17.780 -3.883 16.499 1.00 87.81 86 PHE A C 1
ATOM 675 O O . PHE A 1 86 ? -18.743 -3.148 16.719 1.00 87.81 86 PHE A O 1
ATOM 682 N N . ASN A 1 87 ? -17.873 -4.955 15.703 1.00 87.12 87 ASN A N 1
ATOM 683 C CA . ASN A 1 87 ? -19.081 -5.362 14.974 1.00 87.12 87 ASN A CA 1
ATOM 684 C C . ASN A 1 87 ? -19.730 -4.194 14.202 1.00 87.12 87 ASN A C 1
ATOM 686 O O . ASN A 1 87 ? -20.922 -3.897 14.337 1.00 87.12 87 ASN A O 1
ATOM 690 N N . GLN A 1 88 ? -18.905 -3.464 13.446 1.00 84.31 88 GLN A N 1
ATOM 691 C CA . GLN A 1 88 ? -19.351 -2.312 12.668 1.00 84.31 88 GLN A CA 1
ATOM 692 C C . GLN A 1 88 ? -20.260 -2.758 11.517 1.00 84.31 88 GLN A C 1
ATOM 694 O O . GLN A 1 88 ? -19.985 -3.738 10.834 1.00 84.31 88 GLN A O 1
ATOM 699 N N . LYS A 1 89 ? -21.341 -2.008 11.275 1.00 86.88 89 LYS A N 1
ATOM 700 C CA . LYS A 1 89 ? -22.320 -2.330 10.222 1.00 86.88 89 LYS A CA 1
ATOM 701 C C . LYS A 1 89 ? -21.736 -2.201 8.812 1.00 86.88 89 LYS A C 1
ATOM 703 O O . LYS A 1 89 ? -22.130 -2.939 7.915 1.00 86.88 89 LYS A O 1
ATOM 708 N N . TYR A 1 90 ? -20.851 -1.229 8.622 1.00 89.56 90 TYR A N 1
ATOM 709 C CA . TYR A 1 90 ? -20.193 -0.952 7.353 1.00 89.56 90 TYR A CA 1
ATOM 710 C C . TYR A 1 90 ? -18.687 -0.980 7.560 1.00 89.56 90 TYR A C 1
ATOM 712 O O . TYR A 1 90 ? -18.194 -0.336 8.487 1.00 89.56 90 TYR A O 1
ATOM 720 N N . SER A 1 91 ? -17.997 -1.673 6.660 1.00 90.44 91 SER A N 1
ATOM 721 C CA . SER A 1 91 ? -16.555 -1.582 6.477 1.00 90.44 91 SER A CA 1
ATOM 722 C C . SER A 1 91 ? -16.291 -1.074 5.067 1.00 90.44 91 SER A C 1
ATOM 724 O O . SER A 1 91 ? -16.869 -1.570 4.098 1.00 90.44 91 SER A O 1
ATOM 726 N N . VAL A 1 92 ? -15.494 -0.017 4.971 1.00 91.50 92 VAL A N 1
ATOM 727 C CA . VAL A 1 92 ? -15.200 0.695 3.728 1.00 91.50 92 VAL A CA 1
ATOM 728 C C . VAL A 1 92 ? -13.750 1.148 3.791 1.00 91.50 92 VAL A C 1
ATOM 730 O O . VAL A 1 92 ? -13.199 1.323 4.873 1.00 91.50 92 VAL A O 1
ATOM 733 N N . ILE A 1 93 ? -13.149 1.362 2.631 1.00 92.62 93 ILE A N 1
ATOM 734 C CA . ILE A 1 93 ? -11.853 2.004 2.457 1.00 92.62 93 ILE A CA 1
ATOM 735 C C . ILE A 1 93 ? -11.962 2.962 1.274 1.00 92.62 93 ILE A C 1
ATOM 737 O O . ILE A 1 93 ? -12.583 2.635 0.261 1.00 92.62 93 ILE A O 1
ATOM 741 N N . ALA A 1 94 ? -11.384 4.149 1.406 1.00 93.44 94 ALA A N 1
ATOM 742 C CA . ALA A 1 94 ? -11.355 5.152 0.351 1.00 93.44 94 ALA A CA 1
ATOM 743 C C . ALA A 1 94 ? -9.923 5.361 -0.149 1.00 93.44 94 ALA A C 1
ATOM 745 O O . ALA A 1 94 ? -8.962 5.213 0.603 1.00 93.44 94 ALA A O 1
ATOM 746 N N . GLY A 1 95 ? -9.784 5.688 -1.432 1.00 92.31 95 GLY A N 1
ATOM 747 C CA . GLY A 1 95 ? -8.501 5.923 -2.083 1.00 92.31 95 GLY A CA 1
ATOM 748 C C . GLY A 1 95 ? -8.547 7.196 -2.915 1.00 92.31 95 GLY A C 1
ATOM 749 O O . GLY A 1 95 ? -9.369 7.304 -3.824 1.00 92.31 95 GLY A O 1
ATOM 750 N N . VAL A 1 96 ? -7.666 8.154 -2.631 1.00 93.19 96 VAL A N 1
ATOM 751 C CA . VAL A 1 96 ? -7.511 9.365 -3.444 1.00 93.19 96 VAL A CA 1
ATOM 752 C C . VAL A 1 96 ? -6.746 9.001 -4.711 1.00 93.19 96 VAL A C 1
ATOM 754 O O . VAL A 1 96 ? -5.535 8.776 -4.679 1.00 93.19 96 VAL A O 1
ATOM 757 N N . SER A 1 97 ? -7.497 8.921 -5.804 1.00 91.81 97 SER A N 1
ATOM 758 C CA . SER A 1 97 ? -7.074 8.548 -7.154 1.00 91.81 97 SER A CA 1
ATOM 759 C C . SER A 1 97 ? -5.818 9.281 -7.654 1.00 91.81 97 SER A C 1
ATOM 761 O O . SER A 1 97 ? -5.680 10.484 -7.450 1.00 91.81 97 SER A O 1
ATOM 763 N N . ASN A 1 98 ? -4.945 8.562 -8.374 1.00 92.69 98 ASN A N 1
ATOM 764 C CA . ASN A 1 98 ? -3.796 9.099 -9.114 1.00 92.69 98 ASN A CA 1
ATOM 765 C C . ASN A 1 98 ? -3.950 9.067 -10.650 1.00 92.69 98 ASN A C 1
ATOM 767 O O . ASN A 1 98 ? -2.943 9.213 -11.339 1.00 92.69 98 ASN A O 1
ATOM 771 N N . ILE A 1 99 ? -5.159 8.833 -11.181 1.00 93.62 99 ILE A N 1
ATOM 772 C CA . ILE A 1 99 ? -5.387 8.776 -12.633 1.00 93.62 99 ILE A CA 1
ATOM 773 C C . ILE A 1 99 ? -5.759 10.138 -13.225 1.00 93.62 99 ILE A C 1
ATOM 775 O O . ILE A 1 99 ? -6.440 10.942 -12.587 1.00 93.62 99 ILE A O 1
ATOM 779 N N . GLY A 1 100 ? -5.359 10.337 -14.475 1.00 92.19 100 GLY A N 1
ATOM 780 C CA . GLY A 1 100 ? -5.673 11.468 -15.331 1.00 92.19 100 GLY A CA 1
ATOM 781 C C . GLY A 1 100 ? -5.922 11.026 -16.776 1.00 92.19 100 GLY A C 1
ATOM 782 O O . GLY A 1 100 ? -6.275 9.877 -17.046 1.00 92.19 100 GLY A O 1
ATOM 783 N N . LEU A 1 101 ? -5.763 11.965 -17.711 1.00 93.75 101 LEU A N 1
ATOM 784 C CA . LEU A 1 101 ? -5.977 11.748 -19.148 1.00 93.75 101 LEU A CA 1
ATOM 785 C C . LEU A 1 101 ? -4.725 11.228 -19.877 1.00 93.75 101 LEU A C 1
ATOM 787 O O . LEU A 1 101 ? -4.761 11.067 -21.098 1.00 93.75 101 LEU A O 1
ATOM 791 N N . GLU A 1 102 ? -3.607 10.994 -19.179 1.00 90.12 102 GLU A N 1
ATOM 792 C CA . GLU A 1 102 ? -2.403 10.463 -19.818 1.00 90.12 102 GLU A CA 1
ATOM 793 C C . GLU A 1 102 ? -2.634 9.055 -20.391 1.00 90.12 102 GLU A C 1
ATOM 795 O O . GLU A 1 102 ? -3.425 8.268 -19.878 1.00 90.12 102 GLU A O 1
ATOM 800 N N . ALA A 1 103 ? -1.880 8.685 -21.431 1.00 91.44 103 ALA A N 1
ATOM 801 C CA . ALA A 1 103 ? -2.027 7.384 -22.097 1.00 91.44 103 ALA A CA 1
ATOM 802 C C . ALA A 1 103 ? -1.794 6.180 -21.162 1.00 91.44 103 ALA A C 1
ATOM 804 O O . ALA A 1 103 ? -2.350 5.102 -21.366 1.00 91.44 103 ALA A O 1
ATOM 805 N N . ASN A 1 104 ? -0.965 6.355 -20.131 1.00 88.38 104 ASN A N 1
ATOM 806 C CA . ASN A 1 104 ? -0.711 5.352 -19.100 1.00 88.38 104 ASN A CA 1
ATOM 807 C C . ASN A 1 104 ? -1.548 5.581 -17.826 1.00 88.38 104 ASN A C 1
ATOM 809 O O . ASN A 1 104 ? -1.302 4.903 -16.828 1.00 88.38 104 ASN A O 1
ATOM 813 N N . TRP A 1 105 ? -2.511 6.507 -17.870 1.00 92.94 105 TRP A N 1
ATOM 814 C CA . TRP A 1 105 ? -3.420 6.939 -16.807 1.00 92.94 105 TRP A CA 1
ATOM 815 C C . TRP A 1 105 ? -2.763 7.622 -15.608 1.00 92.94 105 TRP A C 1
ATOM 817 O O . TRP A 1 105 ? -3.322 8.577 -15.101 1.00 92.94 105 TRP A O 1
ATOM 827 N N . CYS A 1 106 ? -1.613 7.151 -15.128 1.00 92.12 106 CYS A N 1
ATOM 828 C CA . CYS A 1 106 ? -1.033 7.585 -13.851 1.00 92.12 106 CYS A CA 1
ATOM 829 C C . CYS A 1 106 ? 0.181 8.526 -13.993 1.00 92.12 106 CYS A C 1
ATOM 831 O O . CYS A 1 106 ? 0.875 8.777 -13.004 1.00 92.12 106 CYS A O 1
ATOM 833 N N . GLY A 1 107 ? 0.526 8.955 -15.212 1.00 89.94 107 GLY A N 1
ATOM 834 C CA . GLY A 1 107 ? 1.743 9.713 -15.535 1.00 89.94 107 GLY A CA 1
ATOM 835 C C . GLY A 1 107 ? 3.026 8.869 -15.457 1.00 89.94 107 GLY A C 1
ATOM 836 O O . GLY A 1 107 ? 3.749 8.735 -16.445 1.00 89.94 107 GLY A O 1
ATOM 837 N N . LEU A 1 108 ? 3.277 8.207 -14.323 1.00 91.19 108 LEU A N 1
ATOM 838 C CA . LEU A 1 108 ? 4.387 7.275 -14.101 1.00 91.19 108 LEU A CA 1
ATOM 839 C C . LEU A 1 108 ? 3.925 5.817 -14.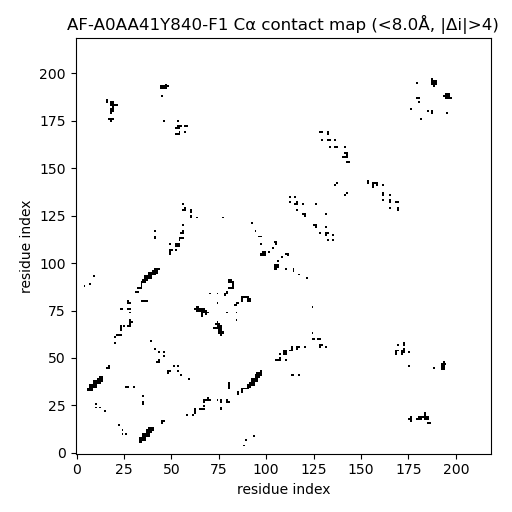239 1.00 91.19 108 LEU A C 1
ATOM 841 O O . LEU A 1 108 ? 2.987 5.393 -13.568 1.00 91.19 108 LEU A O 1
ATOM 845 N N . HIS A 1 109 ? 4.641 4.995 -15.014 1.00 91.50 109 HIS A N 1
ATOM 846 C CA . HIS A 1 109 ? 4.292 3.572 -15.186 1.00 91.50 109 HIS A CA 1
ATOM 847 C C . HIS A 1 109 ? 4.194 2.803 -13.859 1.00 91.50 109 HIS A C 1
ATOM 849 O O . HIS A 1 109 ? 3.271 2.020 -13.661 1.00 91.50 109 HIS A O 1
ATOM 855 N N . PHE A 1 110 ? 5.108 3.055 -12.919 1.00 93.56 110 PHE A N 1
ATOM 856 C CA . PHE A 1 110 ? 5.084 2.411 -11.603 1.00 93.56 110 PHE A CA 1
ATOM 857 C C . PHE A 1 110 ? 3.987 2.948 -10.674 1.00 93.56 110 PHE A C 1
ATOM 859 O O . PHE A 1 110 ? 3.617 2.254 -9.731 1.00 93.56 110 PHE A O 1
ATOM 866 N N . ALA A 1 111 ? 3.406 4.121 -10.947 1.00 93.31 111 ALA A N 1
ATOM 867 C CA . ALA A 1 111 ? 2.282 4.631 -10.163 1.00 93.31 111 ALA A CA 1
ATOM 868 C C . ALA A 1 111 ? 0.995 3.809 -10.388 1.00 93.31 111 ALA A C 1
ATOM 870 O O . ALA A 1 111 ? 0.136 3.760 -9.507 1.00 93.31 111 ALA A O 1
ATOM 871 N N . GLN A 1 112 ? 0.901 3.064 -11.497 1.00 94.88 112 GLN A N 1
ATOM 872 C CA . GLN A 1 112 ? -0.161 2.073 -11.716 1.00 94.88 112 GLN A CA 1
ATOM 873 C C . GLN A 1 112 ? -0.113 0.941 -10.676 1.00 94.88 112 GLN A C 1
ATOM 875 O O . GLN A 1 112 ? -1.153 0.409 -10.283 1.00 94.88 112 GLN A O 1
ATOM 880 N N . ALA A 1 113 ? 1.083 0.589 -10.185 1.00 95.56 113 ALA A N 1
ATOM 881 C CA . ALA A 1 113 ? 1.242 -0.433 -9.154 1.00 95.56 113 ALA A CA 1
ATOM 882 C C . ALA A 1 113 ? 0.569 -0.024 -7.838 1.00 95.56 113 ALA A C 1
ATOM 884 O O . ALA A 1 113 ? 0.047 -0.882 -7.131 1.00 95.56 113 ALA A O 1
ATOM 885 N N . ASN A 1 114 ? 0.540 1.277 -7.523 1.00 95.31 114 ASN A N 1
ATOM 886 C CA . ASN A 1 114 ? -0.126 1.797 -6.327 1.00 95.31 114 ASN A CA 1
ATOM 887 C C . ASN A 1 114 ? -1.648 1.682 -6.438 1.00 95.31 114 ASN A C 1
ATOM 889 O O . ASN A 1 114 ? -2.302 1.286 -5.476 1.00 95.31 114 ASN A O 1
ATOM 893 N N . TRP A 1 115 ? -2.207 1.946 -7.621 1.00 94.44 115 TRP A N 1
ATOM 894 C CA . TRP A 1 115 ? -3.633 1.736 -7.875 1.00 94.44 115 TRP A CA 1
ATOM 895 C C . TRP A 1 115 ? -4.018 0.257 -7.761 1.00 94.44 115 TRP A C 1
ATOM 897 O O . TRP A 1 115 ? -4.996 -0.092 -7.100 1.00 94.44 115 TRP A O 1
ATOM 907 N N . TYR A 1 116 ? -3.215 -0.631 -8.357 1.00 96.31 116 TYR A N 1
ATOM 908 C CA . TYR A 1 116 ? -3.412 -2.077 -8.242 1.00 96.31 116 TYR A CA 1
ATOM 909 C C . TYR A 1 116 ? -3.315 -2.543 -6.782 1.00 96.31 116 TYR A C 1
ATOM 911 O O . TYR A 1 116 ? -4.175 -3.282 -6.299 1.00 96.31 116 TYR A O 1
ATOM 919 N N . ALA A 1 117 ? -2.303 -2.070 -6.051 1.00 95.56 117 ALA A N 1
ATOM 920 C CA . ALA A 1 117 ? -2.114 -2.394 -4.645 1.00 95.56 117 ALA A CA 1
ATOM 921 C C . ALA A 1 117 ? -3.289 -1.953 -3.771 1.00 95.56 117 ALA A C 1
ATOM 923 O O . ALA A 1 117 ? -3.708 -2.722 -2.906 1.00 95.56 117 ALA A O 1
ATOM 924 N N . PHE A 1 118 ? -3.841 -0.764 -4.026 1.00 95.25 118 PHE A N 1
ATOM 925 C CA . PHE A 1 118 ? -4.999 -0.250 -3.301 1.00 95.25 118 PHE A CA 1
ATOM 926 C C . PHE A 1 118 ? -6.183 -1.209 -3.434 1.00 95.25 118 PHE A C 1
ATOM 928 O O . PHE A 1 118 ? -6.729 -1.651 -2.427 1.00 95.25 118 PHE A O 1
ATOM 935 N N . GLY A 1 119 ? -6.523 -1.617 -4.661 1.00 95.44 119 GLY A N 1
ATOM 936 C CA . GLY A 1 119 ? -7.617 -2.563 -4.896 1.00 95.44 119 GLY A CA 1
ATOM 937 C C . GLY A 1 119 ? -7.389 -3.920 -4.220 1.00 95.44 119 GLY A C 1
ATOM 938 O O . GLY A 1 119 ? -8.305 -4.482 -3.620 1.00 95.44 119 GLY A O 1
ATOM 939 N N . ARG A 1 120 ? -6.154 -4.439 -4.256 1.00 95.81 120 ARG A N 1
ATOM 940 C CA . ARG A 1 120 ? -5.811 -5.715 -3.606 1.00 95.81 120 ARG A CA 1
ATOM 941 C C . ARG A 1 120 ? -5.905 -5.651 -2.085 1.00 95.81 120 ARG A C 1
ATOM 943 O O . ARG A 1 120 ? -6.404 -6.600 -1.487 1.00 95.81 120 ARG A O 1
ATOM 950 N N . GLN A 1 121 ? -5.454 -4.562 -1.468 1.00 91.88 121 GLN A N 1
ATOM 951 C CA . GLN A 1 121 ? -5.524 -4.388 -0.015 1.00 91.88 121 GLN A CA 1
ATOM 952 C C . GLN A 1 121 ? -6.931 -4.038 0.471 1.00 91.88 121 GLN A C 1
ATOM 954 O O . GLN A 1 121 ? -7.326 -4.483 1.544 1.00 91.88 121 GLN A O 1
ATOM 959 N N . ALA A 1 122 ? -7.709 -3.317 -0.340 1.00 92.44 122 ALA A N 1
ATOM 960 C CA . ALA A 1 122 ? -9.127 -3.094 -0.093 1.00 92.44 122 ALA A CA 1
ATOM 961 C C . ALA A 1 122 ? -9.919 -4.410 -0.081 1.00 92.44 122 ALA A C 1
ATOM 963 O O . ALA A 1 122 ? -10.832 -4.574 0.722 1.00 92.44 122 ALA A O 1
ATOM 964 N N . TRP A 1 123 ? -9.548 -5.362 -0.944 1.00 93.12 123 TRP A N 1
ATOM 965 C CA . TRP A 1 123 ? -10.139 -6.700 -0.960 1.00 93.12 123 TRP A CA 1
ATOM 966 C C . TRP A 1 123 ? -9.666 -7.578 0.206 1.00 93.12 123 TRP A C 1
ATOM 968 O O . TRP A 1 123 ? -10.446 -8.334 0.781 1.00 93.12 123 TRP A O 1
ATOM 978 N N . SER A 1 124 ? -8.376 -7.520 0.543 1.00 91.44 124 SER A N 1
ATOM 979 C CA . SER A 1 124 ? -7.785 -8.304 1.627 1.00 91.44 124 SER A CA 1
ATOM 980 C C . SER A 1 124 ? -6.689 -7.512 2.331 1.00 91.44 124 SER A C 1
ATOM 982 O O . SER A 1 124 ? -5.596 -7.325 1.798 1.00 91.44 124 SER A O 1
ATOM 984 N N . ASN A 1 125 ? -6.956 -7.106 3.571 1.00 86.50 125 ASN A N 1
ATOM 985 C CA . ASN A 1 125 ? -6.028 -6.321 4.390 1.00 86.50 125 ASN A CA 1
ATOM 986 C C . ASN A 1 125 ? -4.781 -7.112 4.859 1.00 86.50 125 ASN A C 1
ATOM 988 O O . ASN A 1 125 ? -3.806 -6.519 5.319 1.00 86.50 125 ASN A O 1
ATOM 992 N N . SER A 1 126 ? -4.772 -8.443 4.709 1.00 87.94 126 SER A N 1
ATOM 993 C CA . SER A 1 126 ? -3.683 -9.325 5.149 1.00 87.94 126 SER A CA 1
ATOM 994 C C . SER A 1 126 ? -2.628 -9.616 4.075 1.00 87.94 126 SER A C 1
ATOM 996 O O . SER A 1 126 ? -1.597 -10.221 4.379 1.00 87.94 126 SER A O 1
ATOM 998 N N . ILE A 1 127 ? -2.873 -9.230 2.819 1.00 92.31 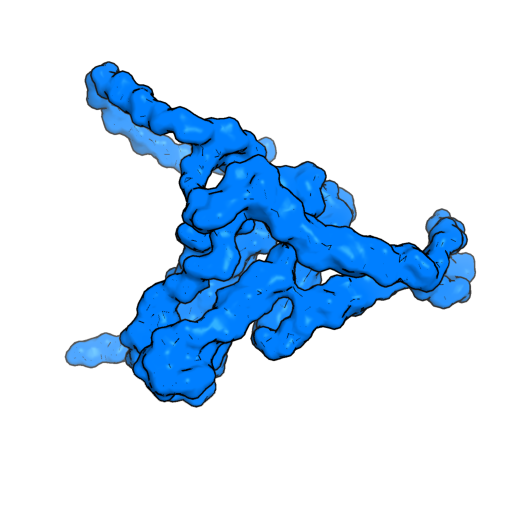127 ILE A N 1
ATOM 999 C CA . ILE A 1 127 ? -2.000 -9.566 1.688 1.00 92.31 127 ILE A CA 1
ATOM 1000 C C . ILE A 1 127 ? -0.611 -8.905 1.799 1.00 92.31 127 ILE A C 1
ATOM 1002 O O . ILE A 1 127 ? -0.447 -7.773 2.264 1.00 92.31 127 ILE A O 1
ATOM 1006 N N . GLY A 1 128 ? 0.426 -9.621 1.358 1.00 92.44 128 GLY A N 1
ATOM 1007 C CA . GLY A 1 128 ? 1.796 -9.111 1.332 1.00 92.44 128 GLY A CA 1
ATOM 1008 C C . GLY A 1 128 ? 2.008 -8.036 0.261 1.00 92.44 128 GLY A C 1
ATOM 1009 O O . GLY A 1 128 ? 1.593 -8.196 -0.885 1.00 92.44 128 GLY A O 1
ATOM 1010 N N . SER A 1 129 ? 2.709 -6.952 0.607 1.00 93.62 129 SER A N 1
ATOM 1011 C CA . SER A 1 129 ? 3.135 -5.923 -0.353 1.00 93.62 129 SER A CA 1
ATOM 1012 C C . SER A 1 129 ? 4.079 -6.483 -1.425 1.00 93.62 129 SER A C 1
ATOM 1014 O O . SER A 1 129 ? 4.034 -6.048 -2.575 1.00 93.62 129 SER A O 1
ATOM 1016 N N . ASP A 1 130 ? 4.896 -7.470 -1.062 1.00 95.00 130 ASP A N 1
ATOM 1017 C CA . ASP A 1 130 ? 5.779 -8.249 -1.930 1.00 95.00 130 ASP A CA 1
ATOM 1018 C C . ASP A 1 130 ? 4.999 -9.137 -2.907 1.00 95.00 130 ASP A C 1
ATOM 1020 O O . ASP A 1 130 ? 5.325 -9.178 -4.096 1.00 95.00 130 ASP A O 1
ATOM 1024 N N . GLN A 1 131 ? 3.930 -9.781 -2.429 1.00 95.50 131 GLN A N 1
ATOM 1025 C CA . GLN A 1 131 ? 3.032 -10.574 -3.262 1.00 95.50 131 GLN A CA 1
ATOM 1026 C C . GLN A 1 131 ? 2.331 -9.689 -4.297 1.00 95.50 131 GLN A C 1
ATOM 1028 O O . GLN A 1 131 ? 2.377 -9.997 -5.486 1.00 95.50 131 GLN A O 1
ATOM 1033 N N . ILE A 1 132 ? 1.743 -8.568 -3.865 1.00 96.12 132 ILE A N 1
ATOM 1034 C CA . ILE A 1 132 ? 1.087 -7.607 -4.765 1.00 96.12 132 ILE A CA 1
ATOM 1035 C C . ILE A 1 132 ? 2.062 -7.117 -5.840 1.00 96.12 132 ILE A C 1
ATOM 1037 O O . ILE A 1 132 ? 1.712 -7.099 -7.019 1.00 96.12 132 ILE A O 1
ATOM 1041 N N . ALA A 1 133 ? 3.287 -6.745 -5.452 1.00 95.00 133 ALA A N 1
ATOM 1042 C CA . ALA A 1 133 ? 4.293 -6.269 -6.397 1.00 95.00 133 ALA A CA 1
ATOM 1043 C C . ALA A 1 133 ? 4.633 -7.351 -7.431 1.00 95.00 133 ALA A C 1
ATOM 1045 O O . ALA A 1 133 ? 4.696 -7.066 -8.623 1.00 95.00 133 ALA A O 1
ATOM 1046 N N . GLY A 1 134 ? 4.797 -8.603 -6.995 1.00 92.94 134 GLY A N 1
ATOM 1047 C CA . GLY A 1 134 ? 5.053 -9.730 -7.890 1.00 92.94 134 GLY A CA 1
ATOM 1048 C C . GLY A 1 134 ? 3.903 -10.013 -8.862 1.00 92.94 134 GLY A C 1
ATOM 1049 O O . GLY A 1 134 ? 4.154 -10.300 -10.031 1.00 92.94 134 GLY A O 1
ATOM 1050 N N . GLU A 1 135 ? 2.653 -9.924 -8.406 1.00 93.81 135 GLU A N 1
ATOM 1051 C CA . GLU A 1 135 ? 1.471 -10.075 -9.262 1.00 93.81 135 GLU A CA 1
ATOM 1052 C C . GLU A 1 135 ? 1.394 -8.962 -10.312 1.00 93.81 135 GLU A C 1
ATOM 1054 O O . GLU A 1 135 ? 1.306 -9.249 -11.505 1.00 93.81 135 GLU A O 1
ATOM 1059 N N . TRP A 1 136 ? 1.498 -7.701 -9.884 1.00 94.62 136 TRP A N 1
ATOM 1060 C CA . TRP A 1 136 ? 1.446 -6.553 -10.787 1.00 94.62 136 TRP A CA 1
ATOM 1061 C C . TRP A 1 136 ? 2.581 -6.585 -11.814 1.00 94.62 136 TRP A C 1
ATOM 1063 O O . TRP A 1 136 ? 2.340 -6.401 -13.003 1.00 94.62 136 TRP A O 1
ATOM 1073 N N . LEU A 1 137 ? 3.812 -6.897 -11.393 1.00 92.19 137 LEU A N 1
ATOM 1074 C CA . LEU A 1 137 ? 4.954 -6.996 -12.304 1.00 92.19 137 LEU A CA 1
ATOM 1075 C C . LEU A 1 137 ? 4.761 -8.083 -13.363 1.00 92.19 137 LEU A C 1
ATOM 1077 O 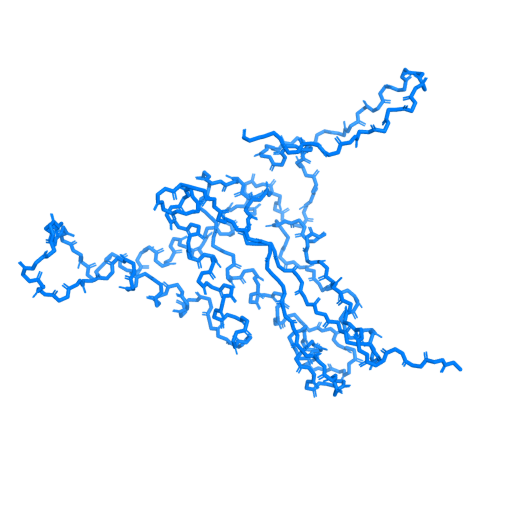O . LEU A 1 137 ? 5.134 -7.872 -14.513 1.00 92.19 137 LEU A O 1
ATOM 1081 N N . LYS A 1 138 ? 4.163 -9.226 -13.007 1.00 88.62 138 LYS A N 1
ATOM 1082 C CA . LYS A 1 138 ? 3.851 -10.289 -13.975 1.00 88.62 138 LYS A CA 1
ATOM 1083 C C . LYS A 1 138 ? 2.772 -9.859 -14.968 1.00 88.62 138 LYS A C 1
ATOM 1085 O O . LYS A 1 138 ? 2.913 -10.143 -16.150 1.00 88.62 138 LYS A O 1
ATOM 1090 N N . LEU A 1 139 ? 1.731 -9.167 -14.509 1.00 89.06 139 LEU A N 1
ATOM 1091 C CA . LEU A 1 139 ? 0.650 -8.690 -15.378 1.00 89.06 139 LEU A CA 1
ATOM 1092 C C . LEU A 1 139 ? 1.120 -7.579 -16.329 1.00 89.06 139 LEU A C 1
ATOM 1094 O O . LEU A 1 139 ? 0.745 -7.572 -17.497 1.00 89.06 139 LEU A O 1
ATOM 1098 N N . THR A 1 140 ? 1.970 -6.672 -15.850 1.00 88.75 140 THR A N 1
ATOM 1099 C CA . THR A 1 140 ? 2.413 -5.495 -16.613 1.00 88.75 140 THR A CA 1
ATOM 1100 C C . THR A 1 140 ? 3.638 -5.787 -17.483 1.00 88.75 140 THR A C 1
ATOM 1102 O O . THR A 1 140 ? 3.688 -5.400 -18.650 1.00 88.75 140 THR A O 1
ATOM 1105 N N . PHE A 1 141 ? 4.632 -6.489 -16.931 1.00 84.81 141 PHE A N 1
ATOM 1106 C CA . PHE A 1 141 ? 5.943 -6.716 -17.554 1.00 84.81 141 PHE A CA 1
ATOM 1107 C C . PHE A 1 141 ? 6.333 -8.197 -17.666 1.00 84.81 141 PHE A C 1
ATOM 1109 O O . PHE A 1 141 ? 7.435 -8.497 -18.124 1.00 84.81 141 PHE A O 1
ATOM 1116 N N . GLY A 1 142 ? 5.481 -9.138 -17.249 1.00 73.25 142 GLY A N 1
ATOM 1117 C CA . GLY A 1 142 ? 5.759 -10.572 -17.362 1.00 73.25 142 GLY A CA 1
ATOM 1118 C C . GLY A 1 142 ? 5.689 -11.059 -18.809 1.00 73.25 142 GLY A C 1
ATOM 1119 O O . GLY A 1 142 ? 5.078 -10.395 -19.643 1.00 73.25 142 GLY A O 1
ATOM 1120 N N . PRO A 1 143 ? 6.331 -12.184 -19.154 1.00 67.00 143 PRO A N 1
ATOM 1121 C CA . PRO A 1 143 ? 6.298 -12.706 -20.516 1.00 67.00 143 PRO A CA 1
ATOM 1122 C C . PRO A 1 143 ? 4.846 -12.937 -20.954 1.00 67.00 143 PRO A C 1
ATOM 1124 O O . PRO A 1 143 ? 4.100 -13.655 -20.291 1.00 67.00 143 PRO A O 1
ATOM 1127 N N . VAL A 1 144 ? 4.442 -12.303 -22.056 1.00 60.84 144 VAL A N 1
ATOM 1128 C CA . VAL A 1 144 ? 3.209 -12.679 -22.754 1.00 60.84 144 VAL A CA 1
ATOM 1129 C C . VAL A 1 144 ? 3.546 -13.992 -23.455 1.00 60.84 144 VAL A C 1
ATOM 1131 O O . VAL A 1 144 ? 4.598 -14.073 -24.095 1.00 60.84 144 VAL A O 1
ATOM 1134 N N . GLY A 1 145 ? 2.719 -15.030 -23.297 1.00 57.75 145 GLY A N 1
ATOM 1135 C CA . GLY A 1 145 ? 2.810 -16.193 -24.186 1.00 57.75 145 GLY A CA 1
ATOM 1136 C C . GLY A 1 145 ? 2.774 -15.703 -25.634 1.00 57.75 145 GLY A C 1
ATOM 1137 O O . GLY A 1 145 ? 2.175 -14.664 -25.890 1.00 57.75 145 GLY A O 1
ATOM 1138 N N . GLU A 1 146 ? 3.472 -16.373 -26.548 1.00 52.31 146 GLU A N 1
ATOM 1139 C CA . GLU A 1 146 ? 3.552 -15.983 -27.961 1.00 52.31 146 GLU A CA 1
ATOM 1140 C C . GLU A 1 146 ? 2.147 -15.828 -28.562 1.00 52.31 146 GLU A C 1
ATOM 1142 O O . GLU A 1 146 ? 1.549 -16.794 -29.025 1.00 52.31 146 GLU A O 1
ATOM 1147 N N . ASP A 1 147 ? 1.596 -14.616 -28.519 1.00 51.59 147 ASP A N 1
ATOM 1148 C CA . ASP A 1 147 ? 0.307 -14.299 -29.111 1.00 51.59 147 ASP A CA 1
ATOM 1149 C C . ASP A 1 147 ? 0.606 -13.610 -30.451 1.00 51.59 147 ASP A C 1
ATOM 1151 O O . ASP A 1 147 ? 1.084 -12.464 -30.460 1.00 51.59 147 ASP A O 1
ATOM 1155 N N . PRO A 1 148 ? 0.405 -14.294 -31.596 1.00 50.03 148 PRO A N 1
ATOM 1156 C CA . PRO A 1 148 ? 0.929 -13.886 -32.904 1.00 50.03 148 PRO A CA 1
ATOM 1157 C C . PRO A 1 148 ? 0.320 -12.590 -33.476 1.00 50.03 148 PRO A C 1
ATOM 1159 O O . PRO A 1 148 ? 0.642 -12.210 -34.599 1.00 50.03 148 PRO A O 1
ATOM 1162 N N . GLY A 1 149 ? -0.549 -11.898 -32.730 1.00 55.12 149 GLY A N 1
ATOM 1163 C CA . GLY A 1 149 ? -1.223 -10.662 -33.143 1.00 55.12 149 GLY A CA 1
ATOM 1164 C C . GLY A 1 149 ? -0.792 -9.385 -32.413 1.00 55.12 149 GLY A C 1
ATOM 1165 O O . GLY A 1 149 ? -1.319 -8.316 -32.720 1.00 55.12 149 GLY A O 1
ATOM 1166 N N . THR A 1 150 ? 0.130 -9.446 -31.446 1.00 53.44 150 THR A N 1
ATOM 1167 C CA . THR A 1 150 ? 0.542 -8.244 -30.698 1.00 53.44 150 THR A CA 1
ATOM 1168 C C . THR A 1 150 ? 1.706 -7.523 -31.388 1.00 53.44 150 THR A C 1
ATOM 1170 O O . THR A 1 150 ? 2.798 -8.055 -31.551 1.00 53.44 150 THR A O 1
ATOM 1173 N N . ALA A 1 151 ? 1.469 -6.273 -31.806 1.00 47.44 151 ALA A N 1
ATOM 1174 C CA . ALA A 1 151 ? 2.395 -5.437 -32.585 1.00 47.44 151 ALA A CA 1
ATOM 1175 C C . ALA A 1 151 ? 3.674 -4.996 -31.838 1.00 47.44 151 ALA A C 1
ATOM 1177 O O . ALA A 1 151 ? 4.497 -4.270 -32.396 1.00 47.44 151 ALA A O 1
ATOM 1178 N N . PHE A 1 152 ? 3.853 -5.422 -30.587 1.00 52.53 152 PHE A N 1
ATOM 1179 C CA . PHE A 1 152 ? 5.062 -5.165 -29.817 1.00 52.53 152 PHE A CA 1
ATOM 1180 C C . PHE A 1 152 ? 5.855 -6.468 -29.726 1.00 52.53 152 PHE A C 1
ATOM 1182 O O . PHE A 1 152 ? 5.388 -7.394 -29.060 1.00 52.53 152 PHE A O 1
ATOM 1189 N N . PRO A 1 153 ? 7.033 -6.570 -30.375 1.00 50.09 153 PRO A N 1
ATOM 1190 C CA . PRO A 1 153 ? 7.865 -7.759 -30.258 1.00 50.09 153 PRO A CA 1
ATOM 1191 C C . PRO A 1 153 ? 8.118 -8.055 -28.781 1.00 50.09 153 PRO A C 1
ATOM 1193 O O . PRO A 1 153 ? 8.211 -7.131 -27.970 1.00 50.09 153 PRO A O 1
ATOM 1196 N N . ALA A 1 154 ? 8.217 -9.335 -28.422 1.00 53.47 154 ALA A N 1
ATOM 1197 C CA . ALA A 1 154 ? 8.599 -9.777 -27.089 1.00 53.47 154 ALA A CA 1
ATOM 1198 C C . ALA A 1 154 ? 10.025 -9.283 -26.779 1.00 53.47 154 ALA A C 1
ATOM 1200 O O . ALA A 1 154 ? 10.998 -10.016 -26.927 1.00 53.47 154 ALA A O 1
ATOM 1201 N N . ILE A 1 155 ? 10.172 -8.008 -26.403 1.00 52.88 155 ILE A N 1
ATOM 1202 C CA . ILE A 1 155 ? 11.441 -7.415 -25.989 1.00 52.88 155 ILE A CA 1
ATOM 1203 C C . ILE A 1 155 ? 11.843 -8.175 -24.730 1.00 52.88 155 ILE A C 1
ATOM 1205 O O . ILE A 1 155 ? 11.262 -7.940 -23.675 1.00 52.88 155 ILE A O 1
ATOM 1209 N N . GLY A 1 156 ? 12.753 -9.141 -24.895 1.00 52.22 156 GLY A N 1
ATOM 1210 C CA . GLY A 1 156 ? 13.306 -10.065 -23.903 1.00 52.22 156 GLY A CA 1
ATOM 1211 C C . GLY A 1 156 ? 12.795 -9.895 -22.474 1.00 52.22 156 GLY A C 1
ATOM 1212 O O . GLY A 1 156 ? 13.528 -9.402 -21.616 1.00 52.22 156 GLY A O 1
ATOM 1213 N N . ARG A 1 157 ? 11.552 -10.320 -22.202 1.00 58.56 157 ARG A N 1
ATOM 1214 C CA . ARG A 1 157 ? 10.972 -10.311 -20.852 1.00 58.56 157 ARG A CA 1
ATOM 1215 C C . ARG A 1 157 ? 11.604 -11.456 -20.063 1.00 58.56 157 ARG A C 1
ATOM 1217 O O . ARG A 1 157 ? 11.066 -12.554 -19.970 1.00 58.56 157 ARG A O 1
ATOM 1224 N N . ASN A 1 158 ? 12.815 -11.210 -19.573 1.00 61.72 158 ASN A N 1
ATOM 1225 C CA . ASN A 1 158 ? 13.598 -12.156 -18.794 1.00 61.72 158 ASN A CA 1
ATOM 1226 C C . ASN A 1 158 ? 12.967 -12.307 -17.403 1.00 61.72 158 ASN A C 1
ATOM 1228 O O . ASN A 1 158 ? 12.739 -11.310 -16.725 1.00 61.72 158 ASN A O 1
ATOM 1232 N N . LEU A 1 159 ? 12.725 -13.532 -16.932 1.00 68.12 159 LEU A N 1
ATOM 1233 C CA . LEU A 1 159 ? 12.264 -13.766 -15.555 1.00 68.12 159 LEU A CA 1
ATOM 1234 C C . LEU A 1 159 ? 13.233 -13.174 -14.514 1.00 68.12 159 LEU A C 1
ATOM 1236 O O . LEU A 1 159 ? 12.797 -12.747 -13.444 1.00 68.12 159 LEU A O 1
ATOM 1240 N N . ASN A 1 160 ? 14.514 -13.030 -14.871 1.00 78.50 160 ASN A N 1
ATOM 1241 C CA . ASN A 1 160 ? 15.534 -12.354 -14.070 1.00 78.50 160 ASN A CA 1
ATOM 1242 C C . ASN A 1 160 ? 15.275 -10.844 -13.886 1.00 78.50 160 ASN A C 1
ATOM 1244 O O . ASN A 1 160 ? 15.945 -10.226 -13.068 1.00 78.50 160 ASN A O 1
ATOM 1248 N N . PHE A 1 161 ? 14.331 -10.235 -14.615 1.00 84.19 161 PHE A N 1
ATOM 1249 C CA . PHE A 1 161 ? 13.905 -8.842 -14.424 1.00 84.19 161 PHE A CA 1
ATOM 1250 C C . PHE A 1 161 ? 12.965 -8.679 -13.222 1.00 84.19 161 PHE A C 1
ATOM 1252 O O . PHE A 1 161 ? 13.021 -7.667 -12.523 1.00 84.19 161 PHE A O 1
ATOM 1259 N N . LEU A 1 162 ? 12.106 -9.670 -12.961 1.00 86.94 162 LEU A N 1
ATOM 1260 C CA . LEU A 1 162 ? 11.015 -9.525 -11.994 1.00 86.94 162 LEU A CA 1
ATOM 1261 C C . LEU A 1 162 ? 11.533 -9.353 -10.564 1.00 86.94 162 LEU A C 1
ATOM 1263 O O . LEU A 1 162 ? 11.042 -8.494 -9.835 1.00 86.94 162 LEU A O 1
ATOM 1267 N N . GLU A 1 163 ? 12.530 -10.143 -10.160 1.00 89.88 163 GLU A N 1
ATOM 1268 C CA . GLU A 1 163 ? 13.031 -10.105 -8.783 1.00 89.88 163 GLU A CA 1
ATOM 1269 C C . GLU A 1 163 ? 13.765 -8.792 -8.451 1.00 89.88 163 GLU A C 1
ATOM 1271 O O . GLU A 1 163 ? 13.376 -8.144 -7.476 1.00 89.88 163 GLU A O 1
ATOM 1276 N N . PRO A 1 164 ? 14.746 -8.311 -9.246 1.00 93.25 164 PRO A N 1
ATOM 1277 C CA . PRO A 1 164 ? 15.414 -7.038 -8.973 1.00 93.25 164 PRO A CA 1
ATOM 1278 C C . PRO A 1 164 ? 14.450 -5.848 -8.942 1.00 93.25 164 PRO A C 1
ATOM 1280 O O . PRO A 1 164 ? 14.556 -4.990 -8.066 1.00 93.25 164 PRO A O 1
ATOM 1283 N N . VAL A 1 165 ? 13.477 -5.810 -9.857 1.00 93.44 165 VAL A N 1
ATOM 1284 C CA . VAL A 1 165 ? 12.501 -4.713 -9.925 1.00 93.44 165 VAL A CA 1
ATOM 1285 C C . VAL A 1 165 ? 11.512 -4.770 -8.769 1.00 93.44 165 VAL A C 1
ATOM 1287 O O . VAL A 1 165 ? 11.199 -3.731 -8.192 1.00 93.44 165 VAL A O 1
ATOM 1290 N N . LYS A 1 166 ? 11.084 -5.964 -8.345 1.00 94.25 166 LYS A N 1
ATOM 1291 C CA . LYS A 1 166 ? 10.288 -6.121 -7.122 1.00 94.25 166 LYS A CA 1
ATOM 1292 C C . LYS A 1 166 ? 11.044 -5.577 -5.908 1.00 94.25 166 LYS A C 1
ATOM 1294 O O . LYS A 1 166 ? 10.470 -4.829 -5.122 1.00 94.25 166 LYS A O 1
ATOM 1299 N N . GLN A 1 167 ? 12.333 -5.896 -5.772 1.00 95.38 167 GLN A N 1
ATOM 1300 C CA . GLN A 1 167 ? 13.160 -5.369 -4.681 1.00 95.38 167 GLN A CA 1
ATOM 1301 C C . GLN A 1 167 ? 13.323 -3.846 -4.760 1.00 95.38 167 GLN A C 1
ATOM 1303 O O . GLN A 1 167 ? 13.247 -3.168 -3.736 1.00 95.38 167 GLN A O 1
ATOM 1308 N N . MET A 1 168 ? 13.494 -3.292 -5.963 1.00 95.56 168 MET A N 1
ATOM 1309 C CA . MET A 1 168 ? 13.520 -1.844 -6.186 1.00 95.56 168 MET A CA 1
ATOM 1310 C C . MET A 1 168 ? 12.207 -1.187 -5.741 1.00 95.56 168 MET A C 1
ATOM 1312 O O . MET A 1 168 ? 12.240 -0.207 -5.001 1.00 95.56 168 MET A O 1
ATOM 1316 N N . MET A 1 169 ? 11.054 -1.753 -6.116 1.00 95.31 169 MET A N 1
ATOM 1317 C CA . MET A 1 169 ? 9.744 -1.262 -5.679 1.00 95.31 169 MET A CA 1
ATOM 1318 C C . MET A 1 169 ? 9.615 -1.309 -4.156 1.00 95.31 169 MET A C 1
ATOM 1320 O O . MET A 1 169 ? 9.284 -0.298 -3.546 1.00 95.31 169 MET A O 1
ATOM 1324 N N . LEU A 1 170 ? 9.936 -2.434 -3.515 1.00 94.81 170 LEU A N 1
ATOM 1325 C CA . LEU A 1 170 ? 9.814 -2.578 -2.060 1.00 94.81 170 LEU A CA 1
ATOM 1326 C C . LEU A 1 170 ? 10.703 -1.596 -1.280 1.00 94.81 170 LEU A C 1
ATOM 1328 O O . LEU A 1 170 ? 10.295 -1.119 -0.226 1.00 94.81 170 LEU A O 1
ATOM 1332 N N . LYS A 1 171 ? 11.885 -1.256 -1.808 1.00 94.75 171 LYS A N 1
ATOM 1333 C CA . LYS A 1 171 ? 12.815 -0.299 -1.184 1.00 94.75 171 LYS A CA 1
ATOM 1334 C C . LYS A 1 171 ? 12.496 1.166 -1.485 1.00 94.75 171 LYS A C 1
ATOM 1336 O O . LYS A 1 171 ? 12.988 2.047 -0.787 1.00 94.75 171 LYS A O 1
ATOM 1341 N N . SER A 1 172 ? 11.691 1.437 -2.509 1.00 93.44 172 SER A N 1
ATOM 1342 C CA . SER A 1 172 ? 11.455 2.793 -3.015 1.00 93.44 172 SER A CA 1
ATOM 1343 C C . SER A 1 172 ? 10.829 3.746 -1.993 1.00 93.44 172 SER A C 1
ATOM 1345 O O . SER A 1 172 ? 11.253 4.895 -1.891 1.00 93.44 172 SER A O 1
ATOM 1347 N N . ARG A 1 173 ? 9.884 3.262 -1.175 1.00 89.06 173 ARG A N 1
ATOM 1348 C CA . ARG A 1 173 ? 9.297 4.048 -0.080 1.00 89.06 173 ARG A CA 1
ATOM 1349 C C . ARG A 1 173 ? 10.344 4.452 0.936 1.00 89.06 173 ARG A C 1
ATOM 1351 O O . ARG A 1 173 ? 10.406 5.616 1.309 1.00 89.06 173 ARG A O 1
ATOM 1358 N N . GLU A 1 174 ? 11.169 3.510 1.369 1.00 88.62 174 GLU A N 1
ATOM 1359 C CA . GLU A 1 174 ? 12.183 3.799 2.379 1.00 88.62 174 GLU A CA 1
ATOM 1360 C C . GLU A 1 174 ? 13.265 4.732 1.829 1.00 88.62 174 GLU A C 1
ATOM 1362 O O . GLU A 1 174 ? 13.751 5.609 2.534 1.00 88.62 174 GLU A O 1
ATOM 1367 N N . ALA A 1 175 ? 13.592 4.620 0.539 1.00 90.56 175 ALA A N 1
ATOM 1368 C CA . ALA A 1 175 ? 14.429 5.607 -0.132 1.00 90.56 175 ALA A CA 1
ATOM 1369 C C . ALA A 1 175 ? 13.798 7.009 -0.064 1.00 90.56 175 ALA A C 1
ATOM 1371 O O . ALA A 1 175 ? 14.488 7.943 0.339 1.00 90.56 175 ALA A O 1
ATOM 1372 N N . ALA A 1 176 ? 12.498 7.135 -0.371 1.00 86.38 176 ALA A N 1
ATOM 1373 C CA . ALA A 1 176 ? 11.752 8.391 -0.273 1.00 86.38 176 ALA A CA 1
ATOM 1374 C C . ALA A 1 176 ? 11.798 8.998 1.130 1.00 86.38 176 ALA A C 1
ATOM 1376 O O . ALA A 1 176 ? 12.113 10.176 1.266 1.00 86.38 176 ALA A O 1
ATOM 1377 N N . VAL A 1 177 ? 11.559 8.195 2.168 1.00 83.75 177 VAL A N 1
ATOM 1378 C CA . VAL A 1 177 ? 11.675 8.610 3.576 1.00 83.75 177 VAL A CA 1
ATOM 1379 C C . VAL A 1 177 ? 13.092 9.101 3.888 1.00 83.75 177 VAL A C 1
ATOM 1381 O O . VAL A 1 177 ? 13.263 10.199 4.411 1.00 83.75 177 VAL A O 1
ATOM 1384 N N . ASN A 1 178 ? 14.113 8.331 3.507 1.00 87.06 178 ASN A N 1
ATOM 1385 C CA . ASN A 1 178 ? 15.501 8.593 3.883 1.00 87.06 178 ASN A CA 1
ATOM 1386 C C . ASN A 1 178 ? 16.061 9.912 3.342 1.00 87.06 178 ASN A C 1
ATOM 1388 O O . ASN A 1 178 ? 16.770 10.602 4.073 1.00 87.06 178 ASN A O 1
ATOM 1392 N N . TYR A 1 179 ? 15.772 10.275 2.085 1.00 83.75 179 TYR A N 1
ATOM 1393 C CA . TYR A 1 179 ? 16.258 11.551 1.535 1.00 83.75 179 TYR A CA 1
ATOM 1394 C C . TYR A 1 179 ? 15.345 12.739 1.849 1.00 83.75 179 TYR A C 1
ATOM 1396 O O . TYR A 1 179 ? 15.756 13.876 1.622 1.00 83.75 179 TYR A O 1
ATOM 1404 N N . SER A 1 180 ? 14.114 12.499 2.315 1.00 77.31 180 SER A N 1
ATOM 1405 C CA . SER A 1 180 ? 13.162 13.565 2.630 1.00 77.31 180 SER A CA 1
ATOM 1406 C C . SER A 1 180 ? 13.163 13.907 4.112 1.00 77.31 180 SER A C 1
ATOM 1408 O O . SER A 1 180 ? 13.597 14.992 4.499 1.00 77.31 180 SER A O 1
ATOM 1410 N N . MET A 1 181 ? 12.648 13.004 4.941 1.00 76.75 181 MET A N 1
ATOM 1411 C CA . MET A 1 181 ? 12.352 13.250 6.348 1.00 76.75 181 MET A CA 1
ATOM 1412 C C . MET A 1 181 ? 12.606 11.965 7.168 1.00 76.75 181 MET A C 1
ATOM 1414 O O . MET A 1 181 ? 11.665 11.296 7.592 1.00 76.75 181 MET A O 1
ATOM 1418 N N . PRO A 1 182 ? 13.876 11.570 7.386 1.00 80.44 182 PRO A N 1
ATOM 1419 C CA . PRO A 1 182 ? 14.196 10.367 8.154 1.00 80.44 182 PRO A CA 1
ATOM 1420 C C . PRO A 1 182 ? 13.886 10.546 9.651 1.00 80.44 182 PRO A C 1
ATOM 1422 O O . PRO A 1 182 ? 13.661 11.656 10.126 1.00 80.44 182 PRO A O 1
ATOM 1425 N N . LEU A 1 183 ? 13.921 9.454 10.425 1.00 80.12 183 LEU A N 1
ATOM 1426 C CA . LEU A 1 183 ? 13.818 9.465 11.900 1.00 80.12 183 LEU A CA 1
ATOM 1427 C C . LEU A 1 183 ? 12.521 10.075 12.472 1.00 80.12 183 LEU A C 1
ATOM 1429 O O . LEU A 1 183 ? 12.493 10.507 13.622 1.00 80.12 183 LEU A O 1
ATOM 1433 N N . GLY A 1 184 ? 11.443 10.103 11.687 1.00 71.50 184 GLY A N 1
ATOM 1434 C CA . GLY A 1 184 ? 10.154 10.652 12.114 1.00 71.50 184 GLY A CA 1
ATOM 1435 C C . GLY A 1 184 ? 10.040 12.173 12.006 1.00 71.50 184 GLY A C 1
ATOM 1436 O O . GLY A 1 184 ? 9.067 12.742 12.499 1.00 71.50 184 GLY A O 1
ATOM 1437 N N . PHE A 1 185 ? 10.992 12.844 11.347 1.00 70.06 185 PHE A N 1
ATOM 1438 C CA . PHE A 1 185 ? 10.790 14.230 10.932 1.00 70.06 185 PHE A CA 1
ATOM 1439 C C . PHE A 1 185 ? 9.635 14.335 9.925 1.00 70.06 185 PHE A C 1
ATOM 1441 O O . PHE A 1 185 ? 9.352 13.408 9.171 1.00 70.06 185 PHE A O 1
ATOM 1448 N N . THR A 1 186 ? 8.946 15.478 9.918 1.00 66.06 186 THR A N 1
ATOM 1449 C CA . THR A 1 186 ? 7.777 15.715 9.062 1.00 66.06 186 THR A CA 1
ATOM 1450 C C . THR A 1 186 ? 7.672 17.179 8.642 1.00 66.06 186 THR A C 1
ATOM 1452 O O . THR A 1 186 ? 8.358 18.039 9.195 1.00 66.06 186 THR A O 1
ATOM 1455 N N . THR A 1 187 ? 6.783 17.488 7.693 1.00 62.50 187 THR A N 1
ATOM 1456 C CA . THR A 1 187 ? 6.411 18.853 7.257 1.00 62.50 187 THR A CA 1
ATOM 1457 C C . THR A 1 187 ? 7.511 19.710 6.609 1.00 62.50 187 THR A C 1
ATOM 1459 O O . THR A 1 187 ? 7.466 20.934 6.698 1.00 62.50 187 THR A O 1
ATOM 1462 N N . PHE A 1 188 ? 8.470 19.125 5.883 1.00 56.38 188 PHE A N 1
ATOM 1463 C CA . PHE A 1 188 ? 9.407 19.922 5.070 1.00 56.38 188 PHE A CA 1
ATOM 1464 C C . PHE A 1 188 ? 8.858 20.364 3.701 1.00 56.38 188 PHE A C 1
ATOM 1466 O O . PHE A 1 188 ? 9.598 20.972 2.941 1.00 56.38 188 PHE A O 1
ATOM 1473 N N . SER A 1 189 ? 7.598 20.109 3.342 1.00 52.16 189 SER A N 1
ATOM 1474 C CA . SER A 1 189 ? 7.049 20.484 2.027 1.00 52.16 189 SER A CA 1
ATOM 1475 C C . SER A 1 189 ? 6.128 21.718 2.087 1.00 52.16 18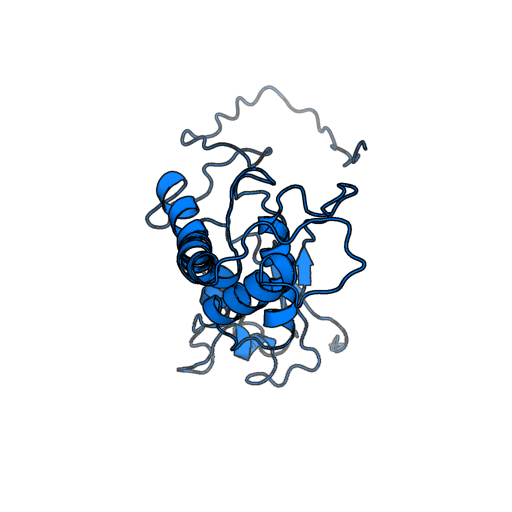9 SER A C 1
ATOM 1477 O O . SER A 1 189 ? 5.311 21.858 2.995 1.00 52.16 189 SER A O 1
ATOM 1479 N N . ARG A 1 190 ? 6.247 22.635 1.109 1.00 51.16 190 ARG A N 1
ATOM 1480 C CA . ARG A 1 190 ? 5.330 23.790 0.916 1.00 51.16 190 ARG A CA 1
ATOM 1481 C C . ARG A 1 190 ? 3.971 23.353 0.343 1.00 51.16 190 ARG A C 1
ATOM 1483 O O . ARG A 1 190 ? 3.801 22.202 -0.018 1.00 51.16 190 ARG A O 1
ATOM 1490 N N . ALA A 1 191 ? 3.066 24.315 0.122 1.00 46.25 191 ALA A N 1
ATOM 1491 C CA . ALA A 1 191 ? 1.776 24.162 -0.572 1.00 46.25 191 ALA A CA 1
ATOM 1492 C C . ALA A 1 191 ? 1.820 23.517 -1.982 1.00 46.25 191 ALA A C 1
ATOM 1494 O O . ALA A 1 191 ? 0.772 23.198 -2.525 1.00 46.25 191 ALA A O 1
ATOM 1495 N N . GLN A 1 192 ? 3.001 23.367 -2.594 1.00 49.56 192 GLN A N 1
ATOM 1496 C CA . GLN A 1 192 ? 3.197 22.670 -3.878 1.00 49.56 192 GLN A CA 1
ATOM 1497 C C . GLN A 1 192 ? 3.727 21.236 -3.706 1.00 49.56 192 GLN A C 1
ATOM 1499 O O . GLN A 1 192 ? 3.951 20.564 -4.704 1.00 49.56 192 GLN A O 1
ATOM 1504 N N . SER A 1 193 ? 3.988 20.813 -2.464 1.00 58.69 193 SER A N 1
ATOM 1505 C CA . SER A 1 193 ? 4.296 19.449 -2.002 1.00 58.69 193 SER A CA 1
ATOM 1506 C C . SER A 1 193 ? 5.470 18.701 -2.664 1.00 58.69 193 SER A C 1
ATOM 1508 O O . SER A 1 193 ? 5.810 17.599 -2.250 1.00 58.69 193 SER A O 1
ATOM 1510 N N . TYR A 1 194 ? 6.179 19.336 -3.601 1.00 53.53 194 TYR A N 1
ATOM 1511 C CA . TYR A 1 194 ? 7.210 18.697 -4.422 1.00 53.53 194 TYR A CA 1
ATOM 1512 C C . TYR A 1 194 ? 8.642 18.746 -3.852 1.00 53.53 194 TYR A C 1
ATOM 1514 O O . TYR A 1 194 ? 9.439 17.848 -4.114 1.00 53.53 194 TYR A O 1
ATOM 1522 N N . ALA A 1 195 ? 9.009 19.790 -3.099 1.00 57.19 195 ALA A N 1
ATOM 1523 C CA . ALA A 1 195 ? 10.393 20.029 -2.667 1.00 57.19 195 ALA A CA 1
ATOM 1524 C C . ALA A 1 195 ? 10.520 20.304 -1.162 1.00 57.19 195 ALA A C 1
ATOM 1526 O O . ALA A 1 195 ? 9.622 20.889 -0.548 1.00 57.19 195 ALA A O 1
ATOM 1527 N N . LEU A 1 196 ? 11.672 19.913 -0.601 1.00 55.84 196 LEU A N 1
ATOM 1528 C CA . LEU A 1 196 ? 12.022 20.104 0.807 1.00 55.84 196 LEU A CA 1
ATOM 1529 C C . LEU A 1 196 ? 12.419 21.555 1.090 1.00 55.84 196 LEU A C 1
ATOM 1531 O O . LEU A 1 196 ? 13.176 22.181 0.349 1.00 55.84 196 LEU A O 1
ATOM 1535 N N . TRP A 1 197 ? 11.939 22.071 2.210 1.00 55.91 197 TRP A N 1
ATOM 1536 C CA . TRP A 1 197 ? 12.143 23.424 2.689 1.00 55.91 197 TRP A CA 1
ATOM 1537 C C . TRP A 1 197 ? 12.233 23.394 4.222 1.00 55.91 197 TRP A C 1
ATOM 1539 O O . TRP A 1 197 ? 11.223 23.541 4.909 1.00 55.91 197 TRP A O 1
ATOM 1549 N N . PRO A 1 198 ? 13.434 23.163 4.780 1.00 59.28 198 PRO A N 1
ATOM 1550 C CA . PRO A 1 198 ? 13.588 22.874 6.204 1.00 59.28 198 PRO A CA 1
ATOM 1551 C C . PRO A 1 198 ? 13.495 24.092 7.130 1.00 59.28 198 PRO A C 1
ATOM 1553 O O . PRO A 1 198 ? 13.424 23.933 8.346 1.00 59.28 198 PRO A O 1
ATOM 1556 N N . TRP A 1 199 ? 13.487 25.312 6.590 1.00 64.25 199 TRP A N 1
ATOM 1557 C CA . TRP A 1 199 ? 13.399 26.545 7.376 1.00 64.25 199 TRP A CA 1
ATOM 1558 C C . TRP A 1 199 ? 11.943 27.029 7.539 1.00 64.25 199 TRP A C 1
ATOM 1560 O O . TRP A 1 199 ? 11.153 26.945 6.594 1.00 64.25 199 TRP A O 1
ATOM 1570 N N . PRO A 1 200 ? 11.573 27.567 8.722 1.00 53.44 200 PRO A N 1
ATOM 1571 C CA . PRO A 1 200 ? 10.195 27.929 9.047 1.00 53.44 200 PRO A CA 1
ATOM 1572 C C . PRO A 1 200 ? 9.625 29.024 8.134 1.00 53.44 200 PRO A C 1
ATOM 1574 O O . PRO A 1 200 ? 10.342 29.891 7.629 1.00 53.44 200 PRO A O 1
ATOM 1577 N N . MET A 1 201 ? 8.297 29.021 7.963 1.00 45.69 201 MET A N 1
ATOM 1578 C CA . MET A 1 201 ? 7.583 30.128 7.326 1.00 45.69 201 MET A CA 1
ATOM 1579 C C . MET A 1 201 ? 7.709 31.393 8.182 1.00 45.69 201 MET A C 1
ATOM 1581 O O . MET A 1 201 ? 7.054 31.523 9.216 1.00 45.69 201 MET A O 1
ATOM 1585 N N . VAL A 1 202 ? 8.499 32.365 7.724 1.00 36.12 202 VAL A N 1
ATOM 1586 C CA . VAL A 1 202 ? 8.395 33.738 8.225 1.00 36.12 202 VAL A CA 1
ATOM 1587 C C . VAL A 1 202 ? 7.129 34.345 7.624 1.00 36.12 202 VAL A C 1
ATOM 1589 O O . VAL A 1 202 ? 7.127 34.833 6.496 1.00 36.12 202 VAL A O 1
ATOM 1592 N N . TRP A 1 203 ? 6.032 34.308 8.378 1.00 36.94 203 TRP A N 1
ATOM 1593 C CA . TRP A 1 203 ? 4.857 35.122 8.084 1.00 36.94 203 TRP A CA 1
ATOM 1594 C C . TRP A 1 203 ? 5.198 36.586 8.368 1.00 36.94 203 TRP A C 1
ATOM 1596 O O . TRP A 1 203 ? 5.027 37.072 9.486 1.00 36.94 203 TRP A O 1
ATOM 1606 N N . THR A 1 204 ? 5.668 37.327 7.367 1.00 32.34 204 THR A N 1
ATOM 1607 C CA . THR A 1 204 ? 5.625 38.788 7.447 1.00 32.34 204 THR A CA 1
ATOM 1608 C C . THR A 1 204 ? 4.159 39.212 7.358 1.00 32.34 204 THR A C 1
ATOM 1610 O O . THR A 1 204 ? 3.577 39.302 6.281 1.00 32.34 204 THR A O 1
ATOM 1613 N N . ARG A 1 205 ? 3.521 39.460 8.511 1.00 31.62 205 ARG A N 1
A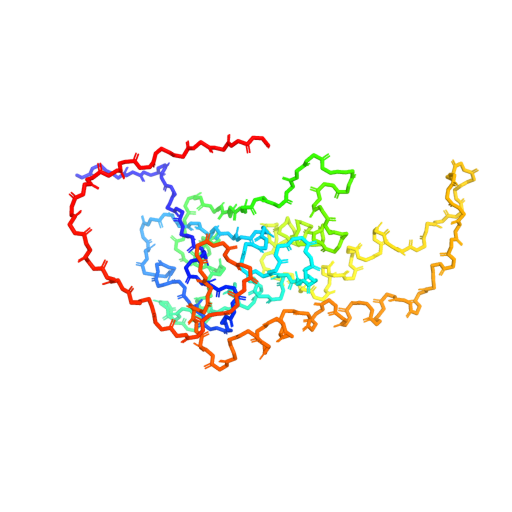TOM 1614 C CA . ARG A 1 205 ? 2.223 40.148 8.566 1.00 31.62 205 ARG A CA 1
ATOM 1615 C C . ARG A 1 205 ? 2.380 41.528 7.919 1.00 31.62 205 ARG A C 1
ATOM 1617 O O . ARG A 1 205 ? 2.812 42.472 8.572 1.00 31.62 205 ARG A O 1
ATOM 1624 N N . ARG A 1 206 ? 1.997 41.668 6.652 1.00 32.97 206 ARG A N 1
ATOM 1625 C CA . ARG A 1 206 ? 1.586 42.956 6.086 1.00 32.97 206 ARG A CA 1
ATOM 1626 C C . ARG A 1 206 ? 0.078 42.898 5.869 1.00 32.97 206 ARG A C 1
ATOM 1628 O O . ARG A 1 206 ? -0.386 42.254 4.945 1.00 32.97 206 ARG A O 1
ATOM 1635 N N . ASN A 1 207 ? -0.627 43.503 6.824 1.00 31.39 207 ASN A N 1
ATOM 1636 C CA . ASN A 1 207 ? -2.014 43.973 6.833 1.00 31.39 207 ASN A CA 1
ATOM 1637 C C . ASN A 1 207 ? -3.070 43.216 6.002 1.00 31.39 207 ASN A C 1
ATOM 1639 O O . ASN A 1 207 ? -3.095 43.248 4.780 1.00 31.39 207 ASN A O 1
ATOM 1643 N N . VAL A 1 208 ? -3.998 42.628 6.761 1.00 37.62 208 VAL A N 1
ATOM 1644 C CA . VAL A 1 208 ? -5.381 42.237 6.453 1.00 37.62 208 VAL A CA 1
ATOM 1645 C C . VAL A 1 208 ? -5.917 42.693 5.088 1.00 37.62 208 VAL A C 1
ATOM 1647 O O . VAL A 1 208 ? -6.187 43.868 4.857 1.00 37.62 208 VAL A O 1
ATOM 1650 N N . SER A 1 209 ? -6.218 41.714 4.240 1.00 26.94 209 SER A N 1
ATOM 1651 C CA . SER A 1 209 ? -7.405 41.697 3.385 1.00 26.94 209 SER A CA 1
ATOM 1652 C C . SER A 1 209 ? -7.826 40.238 3.253 1.00 26.94 209 SER A C 1
ATOM 1654 O O . SER A 1 209 ? -7.028 39.388 2.864 1.00 26.94 209 SER A O 1
ATOM 1656 N N . ILE A 1 210 ? -9.052 39.930 3.675 1.00 32.03 210 ILE A N 1
ATOM 1657 C CA . ILE A 1 210 ? -9.650 38.602 3.534 1.00 32.03 210 ILE A CA 1
ATOM 1658 C C . ILE A 1 210 ? -9.796 38.343 2.032 1.00 32.03 210 ILE A C 1
ATOM 1660 O O . ILE A 1 210 ? -10.675 38.907 1.389 1.00 32.03 210 ILE A O 1
ATOM 1664 N N . VAL A 1 211 ? -8.921 37.510 1.473 1.00 25.47 211 VAL A N 1
ATOM 1665 C CA . VAL A 1 211 ? -9.124 36.907 0.155 1.00 25.47 211 VAL A CA 1
ATOM 1666 C C . VAL A 1 211 ? -9.653 35.505 0.409 1.00 25.47 211 VAL A C 1
ATOM 1668 O O . VAL A 1 211 ? -8.921 34.616 0.835 1.00 25.47 211 VAL A O 1
ATOM 1671 N N . VAL A 1 212 ? -10.951 35.319 0.179 1.00 28.27 212 VAL A N 1
ATOM 1672 C CA . VAL A 1 212 ? -11.536 33.988 0.017 1.00 28.27 212 VAL A CA 1
ATOM 1673 C C . VAL A 1 212 ? -10.960 33.426 -1.282 1.00 28.27 212 VAL A C 1
ATOM 1675 O O . VAL A 1 212 ? -11.371 33.835 -2.367 1.00 28.27 212 VAL A O 1
ATOM 1678 N N . SER A 1 213 ? -9.969 32.536 -1.203 1.00 25.45 213 SER A N 1
ATOM 1679 C CA . SER A 1 213 ? -9.495 31.829 -2.393 1.00 25.45 213 SER A CA 1
ATOM 1680 C C . SER A 1 213 ? -10.519 30.757 -2.763 1.00 25.45 213 SER A C 1
ATOM 1682 O O . SER A 1 213 ? -10.615 29.720 -2.107 1.00 25.45 213 SER A O 1
ATOM 1684 N N . SER A 1 214 ? -11.299 31.024 -3.810 1.00 25.02 214 SER A N 1
ATOM 1685 C CA . SER A 1 214 ? -12.057 29.987 -4.507 1.00 25.02 214 SER A CA 1
ATOM 1686 C C . SER A 1 214 ? -11.081 28.978 -5.109 1.00 25.02 214 SER A C 1
ATOM 1688 O O . SER A 1 214 ? -10.148 29.358 -5.814 1.00 25.02 214 SER A O 1
ATOM 1690 N N . PHE A 1 215 ? -11.309 27.694 -4.835 1.00 27.73 215 PHE A N 1
ATOM 1691 C CA . PHE A 1 215 ? -10.757 26.599 -5.623 1.00 27.73 215 PHE A CA 1
ATOM 1692 C C . PHE A 1 215 ? -11.326 26.710 -7.042 1.00 27.73 215 PHE A C 1
ATOM 1694 O O . PHE A 1 215 ? -12.512 26.475 -7.259 1.00 27.73 215 PHE A O 1
ATOM 1701 N N . ALA A 1 216 ? -10.484 27.070 -8.003 1.00 26.67 216 ALA A N 1
ATOM 1702 C CA . ALA A 1 216 ? -10.735 26.828 -9.413 1.00 26.67 216 ALA A CA 1
ATOM 1703 C C . ALA A 1 216 ? -9.610 25.917 -9.909 1.00 26.67 216 ALA A C 1
ATOM 1705 O O . ALA A 1 216 ? -8.479 26.358 -10.099 1.00 26.67 216 ALA A O 1
ATOM 1706 N N . MET A 1 217 ? -9.925 24.629 -10.062 1.00 34.56 217 MET A N 1
ATOM 1707 C CA . MET A 1 217 ? -9.162 23.729 -10.923 1.00 34.56 217 MET A CA 1
ATOM 1708 C C . MET A 1 217 ? -9.255 24.286 -12.348 1.00 34.56 217 MET A C 1
ATOM 1710 O O . MET A 1 217 ? -10.321 24.256 -12.960 1.00 34.56 217 MET A O 1
ATOM 1714 N N . GLY A 1 218 ? -8.156 24.857 -12.831 1.00 26.17 218 GLY A N 1
ATOM 1715 C CA . GLY A 1 218 ? -7.934 25.118 -14.247 1.00 26.17 218 GLY A CA 1
ATOM 1716 C C . GLY A 1 218 ? -7.247 23.904 -14.862 1.00 26.17 218 GLY A C 1
ATOM 1717 O O . GLY A 1 218 ? -6.257 23.441 -14.301 1.00 26.17 218 GLY A O 1
ATOM 1718 N N . LEU A 1 219 ? -7.861 23.416 -15.942 1.00 34.12 219 LEU A N 1
ATOM 1719 C CA . LEU A 1 219 ? -7.518 22.287 -16.820 1.00 34.12 219 LEU A CA 1
ATOM 1720 C C . LEU A 1 219 ? -6.022 22.041 -17.055 1.00 34.12 219 LEU A C 1
ATOM 1722 O O . LEU A 1 219 ? -5.289 23.031 -17.272 1.00 34.12 219 LEU A O 1
#

InterPro domains:
  IPR011099 Glycosyl hydrolase family 67, C-terminal [PF07477] (106-191)
  IPR011100 Glycosyl hydrolase family 67, catalytic domain [PF07488] (24-105)
  IPR017853 Glycoside hydrolase superfamily [SSF51445] (25-193)
  IPR037054 Alpha-glucuronidase, C-terminal domain superfamily [G3DSA:3.90.1330.10] (128-209)

Secondary structure (DSSP, 8-state):
----TT-EEEEEGGGS-TT-S----THHHH-TTSEEEEEEE-S-TTTTTTTS---THHHHHHHHH-B--BTBTT-BHHHHHSSTTT--S----EEE----SSTTSSSSTTHHHHHHHHHHHHH-TT--HHHHHHHHHHHHHSPPP--TT-SS------HHHHHHHHHHHHHHHHHHHHHHSGGG----B-TT-SSB--S--------------------

Sequence (219 aa):
MKRFNNIVLCASMLFMLAHIPLHLQPLFGAMKKTSVMPELQITQEYLGHSVQLVYLAAMWKEVFKSDTYQEGDGSTDARTTDGSIFNQKYSVIAGVSNIGLEANWCGLHFAQANWYAFGRQAWSNSIGSDQIAGEWLKLTFGPVGEDPGTAFPAIGRNLNFLEPVKQMMLKSREAAVNYSMPLGFTTFSRAQSYALWPWPMVWTRRNVSIVVSSFAMGL

Radius of gyration: 20.57 Å; Cα contacts (8 Å, |Δi|>4): 297; chains: 1; bounding box: 48×60×57 Å

Mean predicted aligned error: 10.92 Å

Nearest PDB structures (foldseek):
  1l8n-assembly1_A-2  TM=9.344E-01  e=4.441E-14  Geobacillus stearothermophilus
  1h41-assembly1_A  TM=9.279E-01  e=6.211E-14  Cellvibrio japonicus
  1mqq-assembly1_A  TM=9.340E-01  e=3.717E-13  Geobacillus stearothermophilus
  1k9d-assembly1_A  TM=9.221E-01  e=5.199E-13  Geobacillus stearothermophilus
  1k9e-assembly1_A  TM=9.036E-01  e=7.690E-13  Geobacillus stearothermophilus

Foldseek 3Di:
DDDPLPDEAEDEPVVVQLQALDDASLCQLVVLRHAYEYEEELACQQQQGQPAQAQCLLSLLSQQQDANCSVHPPSGSVCSQVCVPRVRPDRFYHYRDQADPDPCRNSHVNSVLSVQSVVVCRVPVNDDSLVSLLVVCCVPQNQDDCDVPDPDPRPPSDPVVSVVVSVCNNCRSVVSNVVAPDPRGDDQADPSSNDGHPDDDPPPDDDDDDDPDDDDPDD

Solvent-accessible surface area (backbone atoms only — not comparable to full-atom values): 13404 Å² total; per-residue (Å²): 132,89,79,74,88,86,57,70,45,79,45,65,46,64,84,57,57,91,36,53,98,76,72,82,61,72,64,53,53,67,49,63,90,52,31,46,21,54,28,43,70,54,38,32,59,69,52,38,42,64,75,43,76,54,42,49,43,55,56,54,46,52,45,35,62,38,66,59,51,66,81,40,89,84,34,14,45,42,40,48,29,62,18,78,72,54,69,41,93,57,60,57,73,45,69,45,74,46,71,60,91,47,97,76,30,26,77,23,79,66,49,46,53,31,56,54,35,49,55,51,39,72,75,36,76,83,64,53,46,68,56,48,44,52,53,49,46,44,75,76,61,37,69,72,73,93,56,98,82,60,95,65,75,85,74,78,52,49,76,80,52,55,60,61,50,42,52,49,39,71,44,22,38,60,50,53,16,59,79,69,24,50,98,66,41,77,84,36,49,56,102,77,27,63,55,83,47,88,69,81,85,79,79,79,85,74,76,94,72,92,72,83,78,75,89,72,91,75,134